Protein 4RBR (pdb70)

B-factor: mean 28.38, std 11.05, range [9.82, 67.24]

Nearest PDB structures (foldseek):
  4rbr-assembly1_B  TM=1.008E+00  e=1.791E-23  Staphylococcus aureus subsp. aureus CN1
  4q77-assembly1_B  TM=9.917E-01  e=6.032E-19  Staphylococcus aureus subsp. aureus MRSA252
  2fbi-assembly1_A-2  TM=7.068E-01  e=4.600E-05  Pseudomonas aeruginosa
  3voe-assembly1_A  TM=7.232E-01  e=1.180E-04  Escherichia coli K-12
  7el3-assembly1_B  TM=6.626E-01  e=9.773E-05  Acinetobacter baumannii

Radius of gyration: 22.26 Å; Cα contacts (8 Å, |Δi|>4): 302; chains: 2; bounding box: 42×36×78 Å

Secondary structure (DSSP, 8-state):
-HHHHHHHHHHHHHHHHHHHHHHHHHHHT--HHHHHHHHHHHHH-SEEHHHHHHHS---GGGHHHHHHHHHHTTSEEEE--TTT-S--EEEE-GGGHHHHHHHHHHHHHHHHHHHHHHHHHHHHHHT----/-HHHHHHHHHHHHHHHHHHHHHHHHHHHT--HHHHHHHHHHHHH-SEEHHHHHHHS---HHHHHHHHHHHHHTTSEEEE--TTTSS--EEEE-GGGHHHHHHHHHHHHHHHHHHHHHHHHHHHHHHT----

Sequence (262 aa):
NDTVFGILQLETLLGDINSIFSEIESEYKMSREEILILLTLWQKGSMTLKEMDRFVEVKPYKRTRTYNNLVELEWIYKERPVDDERTVIIHFNEKLQQEKVELLNFISDAIASRATAMQNSLNAIIAVHHHNDTVFGILQLETLLGDINSIFSEIESEYKMSREEILILLTLWQKGSMTLKEMDRFVEVKPYKRTRTYNNLVELEWIYKERPVDDERTVIIHFNEKLQQEKVELLNFISDAIASRATAMQNSLNAIIAVHHH

Solvent-accessible surface area: 14357 Å² total; per-residue (Å²): 88,107,20,0,96,0,0,27,28,0,61,58,0,16,37,26,0,45,44,0,0,61,68,0,46,78,102,48,151,9,44,53,53,6,0,17,0,0,0,7,4,24,59,104,31,57,16,24,37,146,67,0,28,169,107,6,150,4,116,95,167,105,86,101,201,13,3,54,40,0,52,126,65,108,10,3,103,87,71,141,35,138,126,108,87,219,40,18,35,0,45,21,23,123,180,26,83,138,78,30,48,104,1,15,22,46,0,5,75,4,1,69,88,46,18,103,49,0,45,86,7,0,78,21,0,62,60,12,101,93,189,89,114,18,0,95,1,0,27,28,0,58,61,0,17,34,11,0,45,31,0,0,58,58,0,43,82,114,54,160,11,45,54,53,6,0,15,0,0,1,6,4,25,61,102,33,58,19,25,42,136,71,0,33,169,105,5,150,3,112,99,150,109,81,100,188,13,4,62,49,0,51,136,68,103,14,3,105,81,71,153,21,157,130,65,126,203,30,19,37,0,45,20,28,120,178,24,83,132,64,35,49,95,0,15,25,54,0,4,68,8,2,71,92,57,16,102,49,0,45,90,7,0,79,22,0,62,65,12,102,101,183

Foldseek 3Di:
DLQVLLQVLVVVLVVLVVVLQVVLCVVVVAHSQLVQLLVVCVVPHKDWLVVSCVRGPDPPVCSVVRVVVCVVSVQWDWDADPPGDPIIIIGGRVVCVVVVVVSVVSSVVSCVVCVVVNVVSVVSNVPNDDD/DLLVLLQVLVVVLVVLVVVLLVVLCVVVVADSQLVQLLVVCVVPNKDWLVVSCVRGPDDPVCSVVRVVVCVVVVQKDWDADPPPRVIIIIGGRCVCVVVVVVSVVVSVVSCVVCVVVSVVSVVSNVPNDDD

Structure (mmCIF, N/CA/C/O backbone):
data_4RBR
#
_entry.id   4RBR
#
_cell.length_a   31.560
_cell.length_b   37.530
_cell.length_c   63.910
_cell.angle_alpha   85.45
_cell.angle_beta   82.26
_cell.angle_gamma   81.26
#
_symmetry.space_group_name_H-M   'P 1'
#
loop_
_entity.id
_entity.type
_entity.pdbx_description
1 polymer 'HTH-type transcriptional regulator rot'
2 non-polymer 'CHLORIDE ION'
3 water water
#
loop_
_atom_site.group_PDB
_atom_site.id
_atom_site.type_symbol
_atom_site.label_atom_id
_atom_site.label_alt_id
_atom_site.label_comp_id
_atom_site.label_asym_id
_atom_site.label_entity_id
_atom_site.label_seq_id
_atom_site.pdbx_PDB_ins_code
_atom_site.Cartn_x
_atom_site.Cartn_y
_atom_site.Cartn_z
_atom_site.occupancy
_atom_site.B_iso_or_equiv
_atom_site.auth_seq_id
_atom_site.auth_comp_id
_atom_site.auth_asym_id
_atom_site.auth_atom_id
_atom_site.pdbx_PDB_model_num
ATOM 1 N N . ASN A 1 6 ? 10.870 -3.137 -19.858 1.00 43.73 7 ASN A N 1
ATOM 2 C CA . ASN A 1 6 ? 11.931 -3.764 -19.074 1.00 43.78 7 ASN A CA 1
ATOM 3 C C . ASN A 1 6 ? 11.401 -4.300 -17.741 1.00 37.34 7 ASN A C 1
ATOM 4 O O . ASN A 1 6 ? 10.807 -3.569 -16.967 1.00 32.50 7 ASN A O 1
ATOM 9 N N . ASP A 1 7 ? 11.616 -5.591 -17.505 1.00 37.18 8 ASP A N 1
ATOM 10 C CA . ASP A 1 7 ? 11.286 -6.286 -16.258 1.00 39.41 8 ASP A CA 1
ATOM 11 C C . ASP A 1 7 ? 11.958 -5.614 -15.048 1.00 38.95 8 ASP A C 1
ATOM 12 O O . ASP A 1 7 ? 11.322 -5.351 -14.020 1.00 32.63 8 ASP A O 1
ATOM 17 N N . THR A 1 8 ? 13.250 -5.337 -15.182 1.00 32.57 9 THR A N 1
ATOM 18 C CA . THR A 1 8 ? 14.001 -4.652 -14.141 1.00 29.49 9 THR A CA 1
ATOM 19 C C . THR A 1 8 ? 13.551 -3.215 -13.982 1.00 25.87 9 THR A C 1
ATOM 20 O O . THR A 1 8 ? 13.308 -2.754 -12.876 1.00 22.44 9 THR A O 1
ATOM 24 N N . VAL A 1 9 ? 13.452 -2.495 -15.092 1.00 23.73 10 VAL A N 1
ATOM 25 C CA . VAL A 1 9 ? 13.119 -1.084 -14.999 1.00 21.54 10 VAL A CA 1
ATOM 26 C C . VAL A 1 9 ? 11.691 -0.886 -14.481 1.00 20.41 10 VAL A C 1
ATOM 27 O O . VAL A 1 9 ? 11.448 0.006 -13.673 1.00 19.25 10 VAL A O 1
ATOM 31 N N . PHE A 1 10 ? 10.757 -1.714 -14.939 1.00 21.92 11 PHE A N 1
ATOM 32 C CA . PHE A 1 10 ? 9.376 -1.650 -14.442 1.00 23.97 11 PHE A CA 1
ATOM 33 C C . PHE A 1 10 ? 9.346 -1.846 -12.925 1.00 21.40 11 PHE A C 1
ATOM 34 O O . PHE A 1 10 ? 8.685 -1.097 -12.211 1.00 20.15 11 PHE A O 1
ATOM 42 N N . GLY A 1 11 ? 10.080 -2.851 -12.454 1.00 16.91 12 GLY A N 1
ATOM 43 C CA . GLY A 1 11 ? 10.122 -3.192 -11.047 1.00 20.10 12 GLY A CA 1
ATOM 44 C C . GLY A 1 11 ? 10.687 -2.084 -10.180 1.00 18.75 12 GLY A C 1
ATOM 45 O O . GLY A 1 11 ? 10.160 -1.798 -9.104 1.00 16.44 12 GLY A O 1
ATOM 46 N N . ILE A 1 12 ? 11.765 -1.453 -10.638 1.00 20.11 13 ILE A N 1
ATOM 47 C CA . ILE A 1 12 ? 12.335 -0.335 -9.887 1.00 16.89 13 ILE A CA 1
ATOM 48 C C . ILE A 1 12 ? 11.337 0.822 -9.835 1.00 15.92 13 ILE A C 1
ATOM 49 O O . ILE A 1 12 ? 11.172 1.470 -8.799 1.00 17.27 13 ILE A O 1
ATOM 54 N N . LEU A 1 13 ? 10.636 1.070 -10.940 1.00 17.65 14 LEU A N 1
ATOM 55 C CA . LEU A 1 13 ? 9.686 2.175 -10.987 1.00 17.85 14 LEU A CA 1
ATOM 56 C C . LEU A 1 13 ? 8.490 1.953 -10.060 1.00 16.70 14 LEU A C 1
ATOM 57 O O . LEU A 1 13 ? 7.828 2.913 -9.650 1.00 17.13 14 LEU A O 1
ATOM 62 N N . GLN A 1 14 ? 8.218 0.697 -9.721 1.00 16.32 15 GLN A N 1
ATOM 63 C CA . GLN A 1 14 ? 7.166 0.384 -8.755 1.00 14.91 15 GLN A CA 1
ATOM 64 C C . GLN A 1 14 ? 7.519 0.859 -7.328 1.00 16.56 15 GLN A C 1
ATOM 65 O O . GLN A 1 14 ? 6.668 0.850 -6.437 1.00 14.71 15 GLN A O 1
ATOM 71 N N . LEU A 1 15 ? 8.779 1.239 -7.103 1.00 16.17 16 LEU A N 1
ATOM 72 C CA . LEU A 1 15 ? 9.137 1.873 -5.838 1.00 15.03 16 LEU A CA 1
ATOM 73 C C . LEU A 1 15 ? 8.290 3.120 -5.645 1.00 18.98 16 LEU A C 1
ATOM 74 O O . LEU A 1 15 ? 7.765 3.371 -4.559 1.00 15.16 16 LEU A O 1
ATOM 79 N N . GLU A 1 16 ? 8.143 3.881 -6.724 1.00 16.61 17 GLU A N 1
ATOM 80 C CA . GLU A 1 16 ? 7.431 5.140 -6.691 1.00 17.72 17 GLU A CA 1
ATOM 81 C C . GLU A 1 16 ? 5.933 4.865 -6.601 1.00 18.76 17 GLU A C 1
ATOM 82 O O . GLU A 1 16 ? 5.187 5.612 -5.982 1.00 15.95 17 GLU A O 1
ATOM 88 N N . THR A 1 17 ? 5.500 3.773 -7.217 1.00 16.09 18 THR A N 1
ATOM 89 C CA . THR A 1 17 ? 4.099 3.384 -7.128 1.00 16.28 18 THR A CA 1
ATOM 90 C C . THR A 1 17 ? 3.703 3.036 -5.698 1.00 16.12 18 THR A C 1
ATOM 91 O O . THR A 1 17 ? 2.644 3.441 -5.207 1.00 18.11 18 THR A O 1
ATOM 95 N N . LEU A 1 18 ? 4.549 2.264 -5.033 1.00 16.75 19 LEU A N 1
ATOM 96 C CA . LEU A 1 18 ? 4.266 1.850 -3.678 1.00 14.70 19 LEU A CA 1
ATOM 97 C C . LEU A 1 18 ? 4.303 3.063 -2.763 1.00 19.32 19 LEU A C 1
ATOM 98 O O . LEU A 1 18 ? 3.454 3.228 -1.889 1.00 17.18 19 LEU A O 1
ATOM 103 N N . LEU A 1 19 ? 5.287 3.921 -2.993 1.00 18.52 20 LEU A N 1
ATOM 104 C CA . LEU A 1 19 ? 5.375 5.193 -2.299 1.00 18.80 20 LEU A CA 1
ATOM 105 C C . LEU A 1 19 ? 4.078 5.983 -2.446 1.00 18.88 20 LEU A C 1
ATOM 106 O O . LEU A 1 19 ? 3.523 6.494 -1.463 1.00 20.11 20 LEU A O 1
ATOM 111 N N . GLY A 1 20 ? 3.592 6.089 -3.677 1.00 17.99 21 GLY A N 1
ATOM 112 C CA . GLY A 1 20 ? 2.338 6.772 -3.929 1.00 18.34 21 GLY A CA 1
ATOM 113 C C . GLY A 1 20 ? 1.173 6.161 -3.166 1.00 15.62 21 GLY A C 1
ATOM 114 O O . GLY A 1 20 ? 0.328 6.870 -2.658 1.00 17.02 21 GLY A O 1
ATOM 115 N N . ASP A 1 21 ? 1.143 4.833 -3.081 1.00 16.64 22 ASP A N 1
ATOM 116 C CA . ASP A 1 21 ? 0.096 4.119 -2.359 1.00 15.66 22 ASP A CA 1
ATOM 117 C C . ASP A 1 21 ? 0.073 4.542 -0.898 1.00 15.81 22 ASP A C 1
ATOM 118 O O . ASP A 1 21 ? -0.980 4.831 -0.322 1.00 14.61 22 ASP A O 1
ATOM 123 N N . ILE A 1 22 ? 1.262 4.593 -0.314 1.00 16.19 23 ILE A N 1
ATOM 124 C CA . ILE A 1 22 ? 1.399 4.899 1.104 1.00 16.13 23 ILE A CA 1
ATOM 125 C C . ILE A 1 22 ? 0.980 6.342 1.353 1.00 14.92 23 ILE A C 1
ATOM 126 O O . ILE A 1 22 ? 0.184 6.615 2.239 1.00 14.10 23 ILE A O 1
ATOM 131 N N . ASN A 1 23 ? 1.476 7.264 0.533 1.00 14.18 24 ASN A N 1
ATOM 132 C CA . ASN A 1 23 ? 1.108 8.665 0.703 1.00 16.29 24 ASN A CA 1
ATOM 133 C C . ASN A 1 23 ? -0.373 8.917 0.442 1.00 15.90 24 ASN A C 1
ATOM 134 O O . ASN A 1 23 ? -0.966 9.779 1.091 1.00 16.72 24 ASN A O 1
ATOM 139 N N . SER A 1 24 ? -0.984 8.155 -0.465 1.00 16.07 25 SER A N 1
ATOM 140 C CA . SER A 1 24 ? -2.417 8.302 -0.711 1.00 18.24 25 SER A CA 1
ATOM 141 C C . SER A 1 24 ? -3.238 7.875 0.504 1.00 18.16 25 SER A C 1
ATOM 142 O O . SER A 1 24 ? -4.300 8.430 0.750 1.00 15.22 25 SER A O 1
ATOM 145 N N . ILE A 1 25 ? -2.758 6.885 1.260 1.00 16.71 26 ILE A N 1
ATOM 146 C CA . ILE A 1 25 ? -3.406 6.544 2.517 1.00 15.50 26 ILE A CA 1
ATOM 147 C C . ILE A 1 25 ? -3.374 7.743 3.458 1.00 15.50 26 ILE A C 1
ATOM 148 O O . ILE A 1 25 ? -4.403 8.154 4.005 1.00 16.56 26 ILE A O 1
ATOM 153 N N . PHE A 1 26 ? -2.190 8.308 3.654 1.00 15.86 27 PHE A N 1
ATOM 154 C CA . PHE A 1 26 ? -2.106 9.473 4.526 1.00 18.21 27 PHE A CA 1
ATOM 155 C C . PHE A 1 26 ? -2.982 10.618 3.998 1.00 19.23 27 PHE A C 1
ATOM 156 O O . PHE A 1 26 ? -3.715 11.228 4.774 1.00 18.60 27 PHE A O 1
ATOM 164 N N . SER A 1 27 ? -2.946 10.884 2.691 1.00 18.03 28 SER A N 1
ATOM 165 C CA . SER A 1 27 ? -3.814 11.924 2.135 1.00 19.32 28 SER A CA 1
ATOM 166 C C . SER A 1 27 ? -5.276 11.686 2.472 1.00 18.77 28 SER A C 1
ATOM 167 O O . SER A 1 27 ? -6.012 12.618 2.820 1.00 19.16 28 SER A O 1
ATOM 170 N N . GLU A 1 28 ? -5.705 10.431 2.379 1.00 18.67 29 GLU A N 1
ATOM 171 C CA . GLU A 1 28 ? -7.099 10.093 2.625 1.00 18.51 29 GLU A CA 1
ATOM 172 C C . GLU A 1 28 ? -7.502 10.375 4.075 1.00 23.07 29 GLU A C 1
ATOM 173 O O . GLU A 1 28 ? -8.558 10.952 4.337 1.00 21.64 29 GLU A O 1
ATOM 179 N N . ILE A 1 29 ? -6.649 9.977 5.013 1.00 18.52 30 ILE A N 1
ATOM 180 C CA . ILE A 1 29 ? -6.865 10.266 6.422 1.00 20.68 30 ILE A CA 1
ATOM 181 C C . ILE A 1 29 ? -6.855 11.764 6.691 1.00 22.09 30 ILE A C 1
ATOM 182 O O . ILE A 1 29 ? -7.672 12.276 7.459 1.00 22.83 30 ILE A O 1
ATOM 187 N N . GLU A 1 30 ? -5.908 12.449 6.059 1.00 21.66 31 GLU A N 1
ATOM 188 C CA . GLU A 1 30 ? -5.748 13.890 6.247 1.00 24.24 31 GLU A CA 1
ATOM 189 C C . GLU A 1 30 ? -7.010 14.641 5.838 1.00 26.30 31 GLU A C 1
ATOM 190 O O . GLU A 1 30 ? -7.470 15.530 6.565 1.00 27.97 31 GLU A O 1
ATOM 196 N N . SER A 1 31 ? -7.591 14.259 4.701 1.00 25.23 32 SER A N 1
ATOM 197 C CA . SER A 1 31 ? -8.795 14.925 4.217 1.00 31.74 32 SER A CA 1
ATOM 198 C C . SER A 1 31 ? -10.006 14.556 5.068 1.00 29.16 32 SER A C 1
ATOM 199 O O . SER A 1 31 ? -10.890 15.382 5.295 1.00 32.93 32 SER A O 1
ATOM 202 N N . GLU A 1 32 ? -10.054 13.319 5.548 1.00 24.75 33 GLU 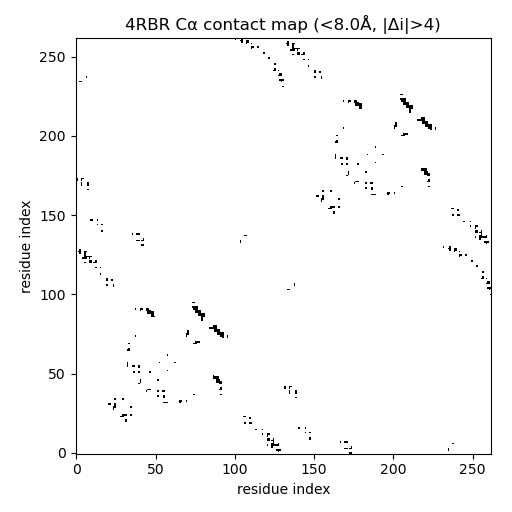A N 1
ATOM 203 C CA . GLU A 1 32 ? -11.189 12.891 6.354 1.00 27.85 33 GLU A CA 1
ATOM 204 C C . GLU A 1 32 ? -11.169 13.540 7.727 1.00 27.01 33 GLU A C 1
ATOM 205 O O . GLU A 1 32 ? -12.204 13.978 8.234 1.00 28.04 33 GLU A O 1
ATOM 211 N N . TYR A 1 33 ? -9.987 13.596 8.329 1.00 22.71 34 TYR A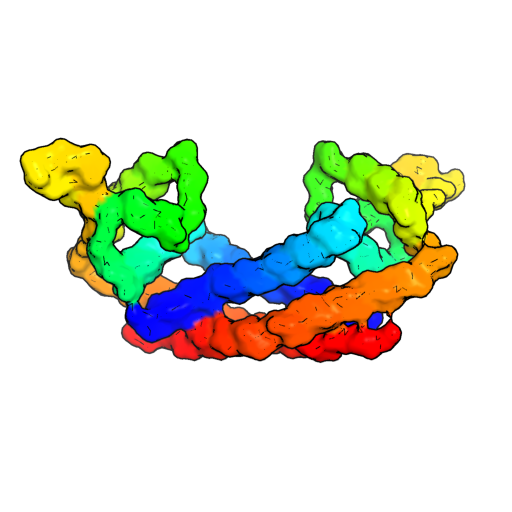 N 1
ATOM 212 C CA . TYR A 1 33 ? -9.867 13.976 9.727 1.00 22.25 34 TYR A CA 1
ATOM 213 C C . TYR A 1 33 ? -9.345 15.382 9.949 1.00 25.63 34 TYR A C 1
ATOM 214 O O . TYR A 1 33 ? -9.217 15.815 11.096 1.00 28.67 34 TYR A O 1
ATOM 223 N N . LYS A 1 34 ? -9.054 16.084 8.857 1.00 24.90 35 LYS A N 1
ATOM 224 C CA . LYS A 1 34 ? -8.589 17.469 8.914 1.00 29.37 35 LYS A CA 1
ATOM 225 C C . LYS A 1 34 ? -7.322 17.620 9.743 1.00 31.33 35 LYS A C 1
ATOM 226 O O . LYS A 1 34 ? -7.202 18.541 10.547 1.00 31.62 35 LYS A O 1
ATOM 232 N N . MET A 1 35 ? -6.380 16.707 9.530 1.00 25.76 36 MET A N 1
ATOM 233 C CA . MET A 1 35 ? -5.132 16.690 10.263 1.00 24.47 36 MET A CA 1
ATOM 234 C C . MET A 1 35 ? -3.972 16.577 9.289 1.00 23.21 36 MET A C 1
ATOM 235 O O . MET A 1 35 ? -4.148 16.143 8.158 1.00 27.61 36 MET A O 1
ATOM 240 N N . SER A 1 36 ? -2.794 17.004 9.715 1.00 21.14 37 SER A N 1
ATOM 241 C CA . SER A 1 36 ? -1.594 16.838 8.906 1.00 25.83 37 SER A CA 1
ATOM 242 C C . SER A 1 36 ? -1.019 15.454 9.125 1.00 25.86 37 SER A C 1
ATOM 243 O O . SER A 1 36 ? -1.405 14.765 10.081 1.00 22.93 37 SER A O 1
ATOM 246 N N . ARG A 1 37 ? -0.092 15.043 8.262 1.00 24.54 38 ARG A N 1
ATOM 247 C CA . ARG A 1 37 ? 0.548 13.751 8.460 1.00 29.21 38 ARG A CA 1
ATOM 248 C C . ARG A 1 37 ? 1.250 13.700 9.809 1.00 21.19 38 ARG A C 1
ATOM 249 O O . ARG A 1 37 ? 1.195 12.683 10.498 1.00 23.70 38 ARG A O 1
ATOM 257 N N . GLU A 1 38 ? 1.892 14.803 10.186 1.00 25.51 39 GLU A N 1
ATOM 258 C CA . GLU A 1 38 ? 2.630 14.869 11.443 1.00 23.48 39 GLU A CA 1
ATOM 259 C C . GLU A 1 38 ? 1.682 14.650 12.627 1.00 24.27 39 GLU A C 1
ATOM 260 O O . GLU A 1 38 ? 2.008 13.910 13.556 1.00 21.12 39 GLU A O 1
ATOM 266 N N . GLU A 1 39 ? 0.501 15.266 12.581 1.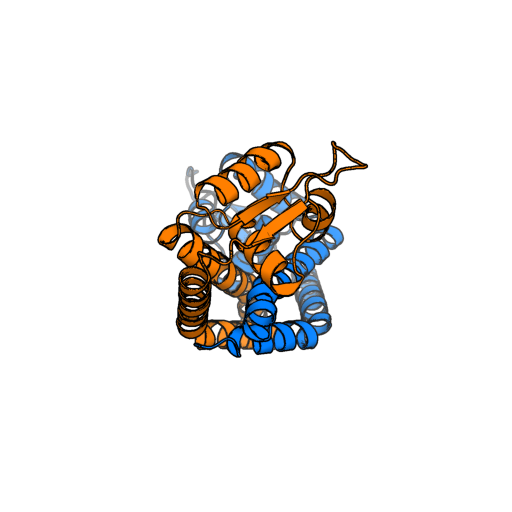00 20.89 40 GLU A N 1
ATOM 267 C CA . GLU A 1 39 ? -0.487 15.077 13.651 1.00 20.04 40 GLU A CA 1
ATOM 268 C C . GLU A 1 39 ? -0.913 13.608 13.767 1.00 19.28 40 GLU A C 1
ATOM 269 O O . GLU A 1 39 ? -1.052 13.078 14.873 1.00 17.21 40 GLU A O 1
ATOM 275 N N . ILE A 1 40 ? -1.147 12.968 12.623 1.00 17.67 41 ILE A N 1
ATOM 276 C CA . ILE A 1 40 ? -1.502 11.542 12.605 1.00 15.85 41 ILE A CA 1
ATOM 277 C C . ILE A 1 40 ? -0.389 10.694 13.227 1.00 17.41 41 ILE A C 1
ATOM 278 O O . ILE A 1 40 ? -0.646 9.820 14.066 1.00 18.58 41 ILE A O 1
ATOM 283 N N . LEU A 1 41 ? 0.851 10.985 12.851 1.00 18.21 42 LEU A N 1
ATOM 284 C CA . LEU A 1 41 ? 2.000 10.245 13.365 1.00 17.62 42 LEU A CA 1
ATOM 285 C C . LEU A 1 41 ? 2.162 10.500 14.866 1.00 16.13 42 LEU A C 1
ATOM 286 O O . LEU A 1 41 ? 2.477 9.584 15.627 1.00 17.13 42 LEU A O 1
ATOM 291 N N . ILE A 1 42 ? 1.887 11.727 15.299 1.00 15.54 43 ILE A N 1
ATOM 292 C CA . ILE A 1 42 ? 1.964 12.052 16.721 1.00 15.84 43 ILE A CA 1
ATOM 293 C C . ILE A 1 42 ? 0.927 11.296 17.550 1.00 13.73 43 ILE A C 1
ATOM 294 O O . ILE A 1 42 ? 1.250 10.744 18.602 1.00 18.30 43 ILE A O 1
ATOM 299 N N . LEU A 1 43 ? -0.318 11.272 17.082 1.00 16.85 44 LEU A N 1
ATOM 300 C CA . LEU A 1 43 ? -1.365 10.534 17.769 1.00 15.46 44 LEU A CA 1
ATOM 301 C C . LEU A 1 43 ? -1.026 9.047 17.844 1.00 16.44 44 LEU A C 1
ATOM 302 O O . LEU A 1 43 ? -1.131 8.439 18.902 1.00 16.26 44 LEU A O 1
ATOM 307 N N . LEU A 1 44 ? -0.582 8.471 16.726 1.00 15.45 45 LEU A N 1
ATOM 308 C CA . LEU A 1 44 ? -0.236 7.056 16.715 1.00 15.25 45 LEU A CA 1
ATOM 309 C C . LEU A 1 44 ? 0.895 6.770 17.709 1.00 15.70 45 LEU A C 1
ATOM 310 O O . LEU A 1 44 ? 0.843 5.801 18.457 1.00 18.43 45 LEU A O 1
ATOM 315 N N . THR A 1 45 ? 1.906 7.625 17.708 1.00 18.48 46 THR A N 1
ATOM 316 C CA . THR A 1 45 ? 3.065 7.448 18.583 1.00 16.67 46 THR A CA 1
ATOM 317 C C . THR A 1 45 ? 2.653 7.605 20.027 1.00 18.99 46 THR A C 1
ATOM 318 O O . THR A 1 45 ? 3.149 6.907 20.909 1.00 19.14 46 THR A O 1
ATOM 322 N N . LEU A 1 46 ? 1.737 8.533 20.273 1.00 15.61 47 LEU A N 1
ATOM 323 C CA . LEU A 1 46 ? 1.259 8.752 21.624 1.00 20.28 47 LEU A CA 1
ATOM 324 C C . LEU A 1 46 ? 0.530 7.508 22.112 1.00 19.42 47 LEU A C 1
ATOM 325 O O . LEU A 1 46 ? 0.698 7.086 23.254 1.00 22.09 47 LEU A O 1
ATOM 330 N N . TRP A 1 47 ? -0.274 6.902 21.242 1.00 18.92 48 TRP A N 1
ATOM 331 C CA . TRP A 1 47 ? -1.008 5.703 21.640 1.00 18.32 48 TRP A CA 1
ATOM 332 C C . TRP A 1 47 ? -0.050 4.520 21.841 1.00 21.87 48 TRP A C 1
ATOM 333 O O . TRP A 1 47 ? -0.269 3.662 22.703 1.00 19.58 48 TRP A O 1
ATOM 344 N N . GLN A 1 48 ? 1.023 4.494 21.064 1.00 19.06 49 GLN A N 1
ATOM 345 C CA . GLN A 1 48 ? 1.992 3.400 21.150 1.00 22.03 49 GLN A CA 1
ATOM 346 C C . GLN A 1 48 ? 2.824 3.468 22.425 1.00 24.83 49 GLN A C 1
ATOM 347 O O . GLN A 1 48 ? 3.035 2.447 23.085 1.00 23.68 49 GLN A O 1
ATOM 353 N N . LYS A 1 49 ? 3.276 4.676 22.762 1.00 22.02 50 LYS A N 1
ATOM 354 C CA . LYS A 1 49 ? 4.316 4.869 23.768 1.00 24.18 50 LYS A CA 1
ATOM 355 C C . LYS A 1 49 ? 3.825 5.505 25.057 1.00 24.94 50 LYS A C 1
ATOM 356 O O . LYS A 1 49 ? 4.537 5.498 26.070 1.00 24.43 50 LYS A O 1
ATOM 362 N N . GLY A 1 50 ? 2.623 6.073 25.017 1.00 22.09 51 GLY A N 1
ATOM 363 C CA . GLY A 1 50 ? 2.066 6.758 26.166 1.00 21.66 51 GLY A CA 1
ATOM 364 C C . GLY A 1 50 ? 2.442 8.227 26.250 1.00 22.99 51 GLY A C 1
ATOM 365 O O . GLY A 1 50 ? 3.139 8.773 25.385 1.00 21.99 51 GLY A O 1
ATOM 366 N N . SER A 1 51 ? 1.960 8.866 27.309 1.00 25.23 52 SER A N 1
ATOM 367 C CA . SER A 1 51 ? 2.253 10.258 27.617 1.00 20.24 52 SER A CA 1
ATOM 368 C C . SER A 1 51 ? 3.750 10.567 27.554 1.00 23.18 52 SER A C 1
ATOM 369 O O . SER A 1 51 ? 4.573 9.753 27.968 1.00 22.95 52 SER A O 1
ATOM 372 N N . MET A 1 52 ? 4.102 11.731 27.013 1.00 19.71 53 MET A N 1
ATOM 373 C CA . MET A 1 52 ? 5.509 12.139 26.954 1.00 20.30 53 MET A CA 1
ATOM 374 C C . MET A 1 52 ? 5.633 13.643 26.741 1.00 20.16 53 MET A C 1
ATOM 375 O O . MET A 1 52 ? 4.647 14.325 26.527 1.00 20.28 53 MET A O 1
ATOM 380 N N . THR A 1 53 ? 6.855 14.162 26.801 1.00 19.77 54 THR A N 1
ATOM 381 C CA . THR A 1 53 ? 7.050 15.595 26.614 1.00 20.49 54 THR A CA 1
ATOM 382 C C . THR A 1 53 ? 7.078 15.920 25.128 1.00 18.04 54 THR A C 1
ATOM 383 O O . THR A 1 53 ? 7.280 15.039 24.300 1.00 19.14 54 THR A O 1
ATOM 387 N N . LEU A 1 54 ? 6.868 17.188 24.785 1.00 21.91 55 LEU A N 1
ATOM 388 C CA . LEU A 1 54 ? 6.963 17.621 23.396 1.00 21.63 55 LEU A CA 1
ATOM 389 C C . LEU A 1 54 ? 8.351 17.322 22.834 1.00 26.36 55 LEU A C 1
ATOM 390 O O . LEU A 1 54 ? 8.497 16.895 21.692 1.00 23.89 55 LEU A O 1
ATOM 395 N N . LYS A 1 55 ? 9.366 17.554 23.657 1.00 22.97 56 LYS A N 1
ATOM 396 C CA . LYS A 1 55 ? 10.741 17.305 23.260 1.00 26.83 56 LYS A CA 1
ATOM 397 C C . LYS A 1 55 ? 10.922 15.844 22.873 1.00 25.12 56 LYS A C 1
ATOM 398 O O . LYS A 1 55 ? 11.550 15.528 21.860 1.00 25.06 56 LYS A O 1
ATOM 404 N N . GLU A 1 56 ? 10.342 14.955 23.670 1.00 24.05 57 GLU A N 1
ATOM 405 C CA . GLU A 1 56 ? 10.433 13.529 23.402 1.00 21.74 57 GLU A CA 1
ATOM 406 C C . GLU A 1 56 ? 9.669 13.161 22.128 1.00 20.03 57 GLU A C 1
ATOM 407 O O . GLU A 1 56 ? 10.157 12.364 21.318 1.00 21.67 57 GLU A O 1
ATOM 413 N N . MET A 1 57 ? 8.493 13.753 21.937 1.00 19.61 58 MET A N 1
ATOM 414 C CA . MET A 1 57 ? 7.680 13.458 20.757 1.00 20.33 58 MET A CA 1
ATOM 415 C C . MET A 1 57 ? 8.355 13.933 19.469 1.00 22.39 58 MET A C 1
ATOM 416 O O . MET A 1 57 ? 8.233 13.293 18.419 1.00 21.03 58 MET A O 1
ATOM 421 N N . ASP A 1 58 ? 9.062 15.053 19.548 1.00 23.58 59 ASP A N 1
ATOM 422 C CA . ASP A 1 58 ? 9.757 15.585 18.381 1.00 23.24 59 ASP A CA 1
ATOM 423 C C . ASP A 1 58 ? 10.890 14.683 17.895 1.00 28.40 59 ASP A C 1
ATOM 424 O O . ASP A 1 58 ? 11.307 14.784 16.741 1.00 29.67 59 ASP A O 1
ATOM 429 N N . ARG A 1 59 ? 11.376 13.790 18.759 1.00 28.62 60 ARG A N 1
ATOM 430 C CA . ARG A 1 59 ? 12.427 12.854 18.365 1.00 28.61 60 ARG A CA 1
ATOM 431 C C . ARG A 1 59 ? 11.847 11.604 17.708 1.00 29.55 60 ARG A C 1
ATOM 432 O O . ARG A 1 59 ? 12.544 10.904 16.978 1.00 30.26 60 ARG A O 1
ATOM 440 N N . PHE A 1 60 ? 10.567 11.343 17.963 1.00 24.95 61 PHE A N 1
ATOM 441 C CA . PHE A 1 60 ? 9.844 10.231 17.342 1.00 22.97 61 PHE A CA 1
ATOM 442 C C . PHE A 1 60 ? 9.195 10.614 16.030 1.00 24.25 61 PHE A C 1
ATOM 443 O O . PHE A 1 60 ? 9.064 9.792 15.128 1.00 23.59 61 PHE A O 1
ATOM 451 N N . VAL A 1 61 ? 8.747 11.858 15.942 1.00 22.17 62 VAL A N 1
ATOM 452 C CA . VAL A 1 61 ? 8.084 12.332 14.738 1.00 21.65 62 VAL A CA 1
ATOM 453 C C . VAL A 1 61 ? 8.756 13.606 14.273 1.00 25.64 62 VAL A C 1
ATOM 454 O O . VAL A 1 61 ? 8.889 14.563 15.030 1.00 25.70 62 VAL A O 1
ATOM 458 N N . GLU A 1 62 ? 9.206 13.596 13.030 1.00 28.63 63 GLU A N 1
ATOM 459 C CA . GLU A 1 62 ? 9.870 14.758 12.467 1.00 37.11 63 GLU A CA 1
ATOM 460 C C . GLU A 1 62 ? 8.865 15.866 12.208 1.00 31.22 63 GLU A C 1
ATOM 461 O O . GLU A 1 62 ? 8.110 15.823 11.244 1.00 37.60 63 GLU A O 1
ATOM 467 N N . VAL A 1 63 ? 8.842 16.857 13.084 1.00 31.80 64 VAL A N 1
ATOM 468 C CA . VAL A 1 63 ? 7.982 17.999 12.852 1.00 35.85 64 VAL A CA 1
ATOM 469 C C . VAL A 1 63 ? 8.847 19.253 12.787 1.00 36.33 64 VAL A C 1
ATOM 470 O O . VAL A 1 63 ? 9.549 19.600 13.741 1.00 33.10 64 VAL A O 1
ATOM 474 N N . LYS A 1 64 ? 8.819 19.889 11.623 1.00 33.79 65 LYS A N 1
ATOM 475 C CA . LYS A 1 64 ? 9.569 21.113 11.368 1.00 37.46 65 LYS A CA 1
ATOM 476 C C . LYS A 1 64 ? 9.293 22.159 12.443 1.00 33.07 65 LYS A C 1
ATOM 477 O O . LYS A 1 64 ? 8.134 22.458 12.733 1.00 27.97 65 LYS A O 1
ATOM 483 N N . PRO A 1 65 ? 10.363 22.714 13.037 1.00 31.86 66 PRO A N 1
ATOM 484 C CA . PRO A 1 65 ? 10.320 23.700 14.125 1.00 31.54 66 PRO A CA 1
ATOM 485 C C . PRO A 1 65 ? 9.284 24.800 13.926 1.00 29.58 66 PRO A C 1
ATOM 486 O O . PRO A 1 65 ? 8.610 25.169 14.883 1.00 29.98 66 PRO A O 1
ATOM 490 N N . TYR A 1 66 ? 9.159 25.314 12.705 1.00 26.73 67 TYR A N 1
ATOM 491 C CA . TYR A 1 66 ? 8.224 26.402 12.438 1.00 29.84 67 TYR A CA 1
ATOM 492 C C . TYR A 1 66 ? 6.761 25.938 12.475 1.00 31.26 67 TYR A C 1
ATOM 493 O O . TYR A 1 66 ? 5.856 26.758 12.577 1.00 29.64 67 TYR A O 1
ATOM 502 N N . LYS A 1 67 ? 6.544 24.624 12.411 1.00 29.59 68 LYS A N 1
ATOM 503 C CA . LYS A 1 67 ? 5.196 24.046 12.415 1.00 29.68 68 LYS A CA 1
ATOM 504 C C . LYS A 1 67 ? 4.782 23.472 13.776 1.00 31.34 68 LYS A C 1
ATOM 505 O O . LYS A 1 67 ? 3.604 23.143 13.994 1.00 24.27 68 LYS A O 1
ATOM 511 N N . ARG A 1 68 ? 5.743 23.361 14.687 1.00 27.71 69 ARG A N 1
ATOM 512 C CA . ARG A 1 68 ? 5.524 22.637 15.944 1.00 29.76 69 ARG A CA 1
ATOM 513 C C . ARG A 1 68 ? 4.381 23.186 16.787 1.00 29.00 69 ARG A C 1
ATOM 514 O O . ARG A 1 68 ? 3.506 22.438 17.213 1.00 24.68 69 ARG A O 1
ATOM 522 N N . THR A 1 69 ? 4.372 24.491 17.016 1.00 28.20 70 THR A N 1
ATOM 523 C CA . THR A 1 69 ? 3.420 25.063 17.955 1.00 28.19 70 THR A CA 1
ATOM 524 C C . THR A 1 69 ? 1.983 24.899 17.449 1.00 33.46 70 THR A C 1
ATOM 525 O O . THR A 1 69 ? 1.085 24.516 18.208 1.00 30.55 70 THR A O 1
ATOM 529 N N . ARG A 1 70 ? 1.770 25.145 16.162 1.00 27.24 71 ARG A N 1
ATOM 530 C CA . ARG A 1 70 ? 0.438 24.991 15.588 1.00 31.47 71 ARG A CA 1
ATOM 531 C C . ARG A 1 70 ? 0.008 23.527 15.528 1.00 30.57 71 ARG A C 1
ATOM 532 O O . ARG A 1 70 ? -1.171 23.217 15.682 1.00 30.77 71 ARG A O 1
ATOM 540 N N . THR A 1 71 ? 0.969 22.638 15.303 1.00 24.88 72 THR A N 1
ATOM 541 C CA . THR A 1 71 ? 0.685 21.207 15.220 1.00 30.94 72 THR A CA 1
ATOM 542 C C . THR A 1 71 ? 0.102 20.703 16.540 1.00 26.67 72 THR A C 1
ATOM 543 O O . THR A 1 71 ? -0.985 20.132 16.574 1.00 26.00 72 THR A O 1
ATOM 547 N N . TYR A 1 72 ? 0.810 20.932 17.634 1.00 21.06 73 TYR A N 1
ATOM 548 C CA . TYR A 1 72 ? 0.289 20.474 18.914 1.00 23.81 73 TYR A CA 1
ATOM 549 C 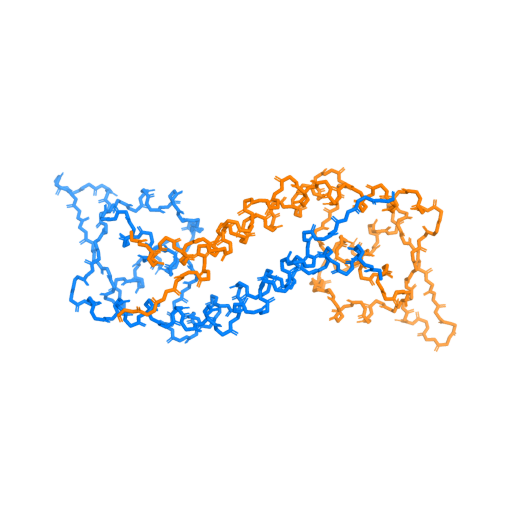C . TYR A 1 72 ? -0.955 21.257 19.343 1.00 26.55 73 TYR A C 1
ATOM 550 O O . TYR A 1 72 ? -1.902 20.682 19.873 1.00 24.56 73 TYR A O 1
ATOM 559 N N . ASN A 1 73 ? -0.982 22.560 19.081 1.00 26.60 74 ASN A N 1
ATOM 560 C CA . ASN A 1 73 ? -2.153 23.339 19.447 1.00 29.45 74 ASN A CA 1
ATOM 561 C C . ASN A 1 73 ? -3.407 22.844 18.724 1.00 27.79 74 ASN A C 1
ATOM 562 O O . ASN A 1 73 ? -4.496 22.846 19.297 1.00 27.14 74 ASN A O 1
ATOM 567 N N . ASN A 1 74 ? -3.253 22.406 17.477 1.00 24.95 75 ASN A N 1
ATOM 568 C CA . ASN A 1 74 ? -4.391 21.912 16.718 1.00 26.87 75 ASN A CA 1
ATOM 569 C C . ASN A 1 74 ? -4.887 20.576 17.262 1.00 26.56 75 ASN A C 1
ATOM 570 O O . ASN A 1 74 ? -6.092 20.329 17.311 1.00 24.50 75 ASN A O 1
ATOM 575 N N . LEU A 1 75 ? -3.960 19.713 17.667 1.00 23.76 76 LEU A N 1
ATOM 576 C CA . LEU A 1 75 ? -4.343 18.471 18.324 1.00 22.29 76 LEU A CA 1
ATOM 577 C C . LEU A 1 75 ? -5.117 18.765 19.606 1.00 20.91 76 LEU A C 1
ATOM 578 O O . LEU A 1 75 ? -6.043 18.031 19.952 1.00 21.04 76 LEU A O 1
ATOM 583 N N . VAL A 1 76 ? -4.750 19.844 20.294 1.00 19.81 77 VAL A N 1
ATOM 584 C CA . VAL A 1 76 ? -5.449 20.245 21.509 1.00 22.57 77 VAL A CA 1
ATOM 585 C C . VAL A 1 76 ? -6.838 20.786 21.153 1.00 23.31 77 VAL A C 1
ATOM 586 O O . VAL A 1 76 ? -7.825 20.449 21.805 1.00 21.96 77 VAL A O 1
ATOM 590 N N . GLU A 1 77 ? -6.910 21.602 20.098 1.00 26.66 78 GLU A N 1
ATOM 591 C CA . GLU A 1 77 ? -8.189 22.158 19.630 1.00 27.21 78 GLU A CA 1
ATOM 592 C C . GLU A 1 77 ? -9.181 21.099 19.135 1.00 28.91 78 GLU A C 1
ATOM 593 O O . GLU A 1 77 ? -10.392 21.227 19.344 1.00 25.52 78 GLU A O 1
ATOM 599 N N . LEU A 1 78 ? -8.674 20.067 18.464 1.00 26.44 79 LEU A N 1
ATOM 600 C CA . LEU A 1 78 ? -9.507 18.941 18.038 1.00 26.29 79 LEU A CA 1
ATOM 601 C C . LEU A 1 78 ? -9.845 18.026 19.226 1.00 23.77 79 LEU A C 1
ATOM 602 O O . LEU A 1 78 ? -10.581 17.053 19.070 1.00 28.93 79 LEU A O 1
ATOM 607 N N . GLU A 1 79 ? -9.283 18.347 20.390 1.00 24.62 80 GLU A N 1
ATOM 608 C CA . GLU A 1 79 ? -9.521 17.645 21.652 1.00 19.96 80 GLU A CA 1
ATOM 609 C C . GLU A 1 79 ? -8.961 16.219 21.675 1.00 22.32 80 GLU A C 1
ATOM 610 O O . GLU A 1 79 ? -9.352 15.406 22.520 1.00 22.87 80 GLU A O 1
ATOM 616 N N . TRP A 1 80 ? -8.016 15.931 20.784 1.00 20.24 81 TRP A N 1
ATOM 617 C CA . TRP A 1 80 ? -7.320 14.634 20.806 1.00 17.86 81 TRP A CA 1
ATOM 618 C C . TRP A 1 80 ? -6.390 14.499 22.013 1.00 19.96 81 TRP A C 1
ATOM 619 O O . TRP A 1 80 ? -6.211 13.408 22.581 1.00 16.97 81 TRP A O 1
ATOM 630 N N . ILE A 1 81 ? -5.761 15.610 22.364 1.00 16.65 82 ILE A N 1
ATOM 631 C CA . ILE A 1 81 ? -4.785 15.629 23.439 1.00 15.51 82 ILE A CA 1
ATOM 632 C C . ILE A 1 81 ? -5.015 16.814 24.366 1.00 20.06 82 ILE A C 1
ATOM 633 O O . ILE A 1 81 ? -5.742 17.755 24.044 1.00 17.62 82 ILE A O 1
ATOM 638 N N . TYR A 1 82 ? -4.383 16.753 25.529 1.00 19.45 83 TYR A N 1
ATOM 639 C CA . TYR A 1 82 ? -4.322 17.908 26.394 1.00 21.86 83 TYR A CA 1
ATOM 640 C C . TYR A 1 82 ? -2.912 18.029 26.947 1.00 19.63 83 TYR A C 1
ATOM 641 O O . TYR A 1 82 ? -2.115 17.077 26.898 1.00 20.15 83 TYR A O 1
ATOM 650 N N . LYS A 1 83 ? -2.612 19.205 27.476 1.00 19.55 84 LYS A N 1
ATOM 651 C CA . LYS A 1 83 ? -1.274 19.505 27.951 1.00 23.84 84 LYS A CA 1
ATOM 652 C C . LYS A 1 83 ? -1.216 19.561 29.466 1.00 22.66 84 LYS A C 1
ATOM 653 O O . LYS A 1 83 ? -2.201 19.917 30.126 1.00 24.46 84 LYS A O 1
ATOM 659 N N . GLU A 1 84 ? -0.050 19.204 29.994 1.00 21.78 85 GLU A N 1
ATOM 660 C CA . GLU A 1 84 ? 0.272 19.327 31.410 1.00 29.25 85 GLU A CA 1
ATOM 661 C C . GLU A 1 84 ? 1.666 19.941 31.548 1.00 31.61 85 GLU A C 1
ATOM 662 O O . GLU A 1 84 ? 2.548 19.687 30.720 1.00 26.16 85 GLU A O 1
ATOM 668 N N . ARG A 1 85 ? 1.866 20.748 32.588 1.00 34.25 86 ARG A N 1
ATOM 669 C CA . ARG A 1 85 ? 3.195 21.263 32.902 1.00 38.99 86 ARG A CA 1
ATOM 670 C C . ARG A 1 85 ? 3.650 20.750 34.263 1.00 41.13 86 ARG A C 1
ATOM 671 O O . ARG A 1 85 ? 3.021 21.046 35.280 1.00 41.41 86 ARG A O 1
ATOM 679 N N . PRO A 1 86 ? 4.740 19.965 34.292 1.00 42.83 87 PRO A N 1
ATOM 680 C CA . PRO A 1 86 ? 5.254 19.466 35.575 1.00 43.86 87 PRO A CA 1
ATOM 681 C C . PRO A 1 86 ? 5.683 20.605 36.502 1.00 49.51 87 PRO A C 1
ATOM 682 O O . PRO A 1 86 ? 6.105 21.663 36.030 1.00 49.47 87 PRO A O 1
ATOM 686 N N . VAL A 1 87 ? 5.561 20.370 37.806 1.00 50.96 88 VAL A N 1
ATOM 687 C CA . VAL A 1 87 ? 5.794 21.374 38.843 1.00 50.70 88 VAL A CA 1
ATOM 688 C C . VAL A 1 87 ? 7.292 21.750 38.914 1.00 52.11 88 VAL A C 1
ATOM 689 O O . VAL A 1 87 ? 8.139 20.915 38.598 1.00 49.95 88 VAL A O 1
ATOM 693 N N . ASP A 1 88 ? 7.635 22.990 39.288 1.00 54.67 89 ASP A N 1
ATOM 694 C CA . ASP A 1 88 ? 6.689 24.062 39.629 1.00 58.94 89 ASP A CA 1
ATOM 695 C C . ASP A 1 88 ? 5.918 24.553 38.405 1.00 60.84 89 ASP A C 1
ATOM 696 O O . ASP A 1 88 ? 4.686 24.608 38.410 1.00 61.59 89 ASP A O 1
ATOM 701 N N . ASP A 1 89 ? 6.657 24.901 37.361 1.00 61.69 90 ASP A N 1
ATOM 702 C CA . ASP A 1 89 ? 6.082 25.147 36.047 1.00 61.55 90 ASP A CA 1
ATOM 703 C C . ASP A 1 89 ? 7.217 25.135 35.040 1.00 59.92 90 ASP A C 1
ATOM 704 O O . ASP A 1 89 ? 7.725 26.182 34.634 1.00 65.82 90 ASP A O 1
ATOM 709 N N . GLU A 1 90 ? 7.619 23.930 34.651 1.00 55.39 91 GLU A N 1
ATOM 710 C CA . GLU A 1 90 ? 8.771 23.742 33.784 1.00 53.88 91 GLU A CA 1
ATOM 711 C C . GLU A 1 90 ? 8.612 24.423 32.427 1.00 51.97 91 GLU A C 1
ATOM 712 O O . GLU A 1 90 ? 7.550 24.955 32.099 1.00 53.37 91 GLU A O 1
ATOM 718 N N . ARG A 1 91 ? 9.685 24.405 31.645 1.00 50.99 92 ARG A N 1
ATOM 719 C CA . ARG A 1 91 ? 9.602 24.740 30.230 1.00 49.66 92 ARG A CA 1
ATOM 720 C C . ARG A 1 91 ? 9.135 23.495 29.486 1.00 46.42 92 ARG A C 1
ATOM 721 O O . ARG A 1 91 ? 8.962 23.499 28.267 1.00 45.75 92 ARG A O 1
ATOM 729 N N . THR A 1 92 ? 8.925 22.430 30.251 1.00 42.28 93 THR A N 1
ATOM 730 C CA . THR A 1 92 ? 8.528 21.138 29.715 1.00 39.17 93 THR A CA 1
ATOM 731 C C . THR A 1 92 ? 7.013 21.038 29.586 1.00 36.81 93 THR A C 1
ATOM 732 O O . THR A 1 92 ? 6.278 21.364 30.518 1.00 35.28 93 THR A O 1
ATOM 736 N N . VAL A 1 93 ? 6.555 20.606 28.415 1.00 32.16 94 VAL A N 1
ATOM 737 C CA . VAL A 1 93 ? 5.136 20.359 28.177 1.00 27.09 94 VAL A CA 1
ATOM 738 C C . VAL A 1 93 ? 4.904 18.863 28.016 1.00 26.30 94 VAL A C 1
ATOM 739 O O . VAL A 1 93 ? 5.482 18.243 27.138 1.00 23.31 94 VAL A O 1
ATOM 743 N N . ILE A 1 94 ? 4.073 18.283 28.879 1.00 23.70 95 ILE A N 1
ATOM 744 C CA . ILE A 1 94 ? 3.722 16.872 28.767 1.00 19.68 95 ILE A CA 1
ATOM 745 C C . ILE A 1 94 ? 2.369 16.754 28.079 1.00 20.43 95 ILE A C 1
ATOM 746 O O . ILE A 1 94 ? 1.410 17.404 28.486 1.00 20.43 95 ILE A O 1
ATOM 751 N N . ILE A 1 95 ? 2.288 15.944 27.033 1.00 18.35 96 ILE A N 1
ATOM 752 C CA . ILE A 1 95 ? 0.997 15.732 26.391 1.00 16.57 96 ILE A CA 1
ATOM 753 C C . ILE A 1 95 ? 0.437 14.363 26.725 1.00 19.43 96 ILE A C 1
ATOM 754 O O . ILE A 1 95 ? 1.171 13.374 26.858 1.00 19.41 96 ILE A O 1
ATOM 759 N N . HIS A 1 96 ? -0.881 14.336 26.878 1.00 18.99 97 HIS A N 1
ATOM 760 C CA . HIS A 1 96 ? -1.646 13.130 27.168 1.00 21.46 97 HIS A CA 1
ATOM 761 C C . HIS A 1 96 ? -2.752 12.945 26.143 1.00 17.12 97 HIS A C 1
ATOM 762 O O . HIS A 1 96 ? -3.338 13.924 25.712 1.00 18.33 97 HIS A O 1
ATOM 769 N N . PHE A 1 97 ? -3.070 11.699 25.809 1.00 17.42 98 PHE A N 1
ATOM 770 C CA . PHE A 1 97 ? -4.289 11.397 25.063 1.00 19.14 98 PHE A CA 1
ATOM 771 C C . PHE A 1 97 ? -5.505 11.743 25.904 1.00 19.24 98 PHE A C 1
ATOM 772 O O . PHE A 1 97 ? -5.557 11.418 27.094 1.00 19.89 98 PHE A O 1
ATOM 780 N N . ASN A 1 98 ? -6.465 12.424 25.287 1.00 18.06 99 ASN A N 1
ATOM 781 C CA . ASN A 1 98 ? -7.745 12.717 25.918 1.00 17.85 99 ASN A CA 1
ATOM 782 C C . ASN A 1 98 ? -8.632 11.476 25.893 1.00 19.41 99 ASN A C 1
ATOM 783 O O . ASN A 1 98 ? -9.223 11.138 24.867 1.00 19.55 99 ASN A O 1
ATOM 788 N N . GLU A 1 99 ? -8.707 10.782 27.024 1.00 21.31 100 GLU A N 1
ATOM 789 C CA . GLU A 1 99 ? -9.456 9.534 27.109 1.00 22.84 100 GLU A CA 1
ATOM 790 C C . GLU A 1 99 ? -10.942 9.693 26.754 1.00 22.69 100 GLU A C 1
ATOM 791 O O . GLU A 1 99 ? -11.621 8.711 26.462 1.00 23.20 100 GLU A O 1
ATOM 797 N N . LYS A 1 100 ? -11.445 10.922 26.763 1.00 20.74 101 LYS A N 1
ATOM 798 C CA . LYS A 1 100 ? -12.841 11.162 26.388 1.00 22.53 101 LYS A CA 1
ATOM 799 C C . LYS A 1 100 ? -13.081 10.745 24.938 1.00 27.95 101 LYS A C 1
ATOM 800 O O . LYS A 1 100 ? -14.203 10.417 24.545 1.00 25.88 101 LYS A O 1
ATOM 806 N N . LEU A 1 101 ? -12.011 10.764 24.150 1.00 23.18 102 LEU A N 1
ATOM 807 C CA . LEU A 1 101 ? -12.089 10.458 22.732 1.00 21.20 102 LEU A CA 1
ATOM 808 C C . LEU A 1 101 ? -11.684 9.013 22.413 1.00 21.02 102 LEU A C 1
ATOM 809 O O . LEU A 1 101 ? -11.282 8.715 21.300 1.00 21.43 102 LEU A O 1
ATOM 814 N N . GLN A 1 102 ? -11.803 8.119 23.392 1.00 23.55 103 GLN A N 1
ATOM 815 C CA . GLN A 1 102 ? -11.478 6.706 23.188 1.00 22.89 103 GLN A CA 1
ATOM 816 C C . GLN A 1 102 ? -12.223 6.052 22.012 1.00 25.44 103 GLN A C 1
ATOM 817 O O . GLN A 1 102 ? -11.630 5.279 21.253 1.00 21.02 103 GLN A O 1
ATOM 823 N N . GLN A 1 103 ? -13.515 6.342 21.875 1.00 23.51 104 GLN A N 1
ATOM 824 C CA . GLN A 1 103 ? -14.312 5.781 20.785 1.00 25.18 104 GLN A CA 1
ATOM 825 C C . GLN A 1 103 ? -13.873 6.387 19.459 1.00 24.04 104 GLN A C 1
ATOM 826 O O . GLN A 1 103 ? -13.858 5.710 18.438 1.00 22.95 104 GLN A O 1
ATOM 832 N N . GLU A 1 104 ? -13.527 7.669 19.482 1.00 22.81 105 GLU A N 1
ATOM 833 C CA . GLU A 1 104 ? -12.966 8.340 18.320 1.00 24.49 105 GLU A CA 1
ATOM 834 C C . GLU A 1 104 ? -11.672 7.701 17.869 1.00 21.82 105 GLU A C 1
ATOM 835 O O . GLU A 1 104 ? -11.426 7.587 16.665 1.00 19.81 105 GLU A O 1
ATOM 841 N N . LYS A 1 105 ? -10.839 7.327 18.843 1.00 19.39 106 LYS A N 1
ATOM 842 C CA . LYS A 1 105 ? -9.585 6.638 18.560 1.00 21.21 106 LYS A CA 1
ATOM 843 C C . LYS A 1 105 ? -9.852 5.338 17.824 1.00 20.92 106 LYS A C 1
ATOM 844 O O . LYS A 1 105 ? -9.227 5.064 16.797 1.00 16.45 106 LYS A O 1
ATOM 850 N N . VAL A 1 106 ? -10.803 4.551 18.331 1.00 19.51 107 VAL A N 1
ATOM 851 C CA . VAL A 1 106 ? -11.115 3.278 17.693 1.00 20.34 107 VAL A CA 1
ATOM 852 C C . VAL A 1 106 ? -11.613 3.500 16.264 1.00 19.92 107 VAL A C 1
ATOM 853 O O . VAL A 1 106 ? -11.208 2.795 15.328 1.00 20.61 107 VAL A O 1
ATOM 857 N N . GLU A 1 107 ? -12.478 4.492 16.093 1.00 21.40 108 GLU A N 1
ATOM 858 C CA . GLU A 1 107 ? -13.003 4.789 14.768 1.00 21.39 108 GLU A CA 1
ATOM 859 C C . GLU A 1 107 ? -11.906 5.266 13.800 1.00 18.60 108 GLU A C 1
ATOM 860 O O . GLU A 1 107 ? -11.922 4.901 12.625 1.00 18.77 108 GLU A O 1
ATOM 866 N N . LEU A 1 108 ? -10.948 6.050 14.288 1.00 16.09 109 LEU A N 1
ATOM 867 C CA . LEU A 1 108 ? -9.837 6.462 13.435 1.00 19.47 109 LEU A CA 1
ATOM 868 C C . LEU A 1 108 ? -9.000 5.251 13.036 1.00 20.18 109 LEU A C 1
ATOM 869 O O . LEU A 1 108 ? -8.612 5.101 11.872 1.00 16.37 109 LEU A O 1
ATOM 874 N N . LEU A 1 109 ? -8.694 4.401 14.010 1.00 16.68 110 LEU A N 1
ATOM 875 C CA . LEU A 1 109 ? -7.879 3.235 13.709 1.00 16.73 110 LEU A CA 1
ATOM 876 C C . LEU A 1 109 ? -8.609 2.345 12.697 1.00 18.82 110 LEU A C 1
ATOM 877 O O . LEU A 1 109 ? -7.994 1.847 11.745 1.00 17.94 110 LEU A O 1
ATOM 882 N N . ASN A 1 110 ? -9.921 2.169 12.881 1.00 16.91 111 ASN A N 1
ATOM 883 C CA . ASN A 1 110 ? -10.714 1.371 11.958 1.00 18.18 111 ASN A CA 1
ATOM 884 C C . ASN A 1 110 ? -10.711 1.971 10.552 1.00 18.18 111 ASN A C 1
ATOM 885 O O . ASN A 1 110 ? -10.623 1.241 9.575 1.00 16.77 111 ASN A O 1
ATOM 890 N N . PHE A 1 111 ? -10.786 3.296 10.467 1.00 16.54 112 PHE A N 1
ATOM 891 C CA . PHE A 1 111 ? -10.719 4.019 9.188 1.00 17.77 112 PHE A CA 1
ATOM 892 C C . PHE A 1 111 ? -9.390 3.754 8.466 1.00 16.85 112 PHE A C 1
ATOM 893 O O . PHE A 1 111 ? -9.341 3.469 7.262 1.00 14.77 112 PHE A O 1
ATOM 901 N N . ILE A 1 112 ? -8.304 3.850 9.207 1.00 17.41 113 ILE A N 1
ATOM 902 C CA . ILE A 1 112 ? -7.004 3.589 8.608 1.00 14.97 113 ILE A CA 1
ATOM 903 C C . ILE A 1 112 ? -6.898 2.118 8.194 1.00 11.62 113 ILE A C 1
ATOM 904 O O . ILE A 1 112 ? -6.373 1.808 7.128 1.00 12.55 113 ILE A O 1
ATOM 909 N N . SER A 1 113 ? -7.388 1.221 9.039 1.00 13.92 114 SER A N 1
ATOM 910 C CA . SER A 1 113 ? -7.426 -0.190 8.694 1.00 13.87 114 SER A CA 1
ATOM 911 C C . SER A 1 113 ? -8.138 -0.414 7.360 1.00 15.50 114 SER A C 1
ATOM 912 O O . SER A 1 113 ? -7.672 -1.195 6.527 1.00 15.36 114 SER A O 1
ATOM 915 N N . ASP A 1 114 ? -9.270 0.264 7.170 1.00 17.48 115 ASP A N 1
ATOM 916 C CA . ASP A 1 114 ? -10.040 0.133 5.929 1.00 19.01 115 ASP A CA 1
ATOM 917 C C . ASP A 1 114 ? -9.260 0.675 4.731 1.00 16.37 115 ASP A C 1
ATOM 918 O O . ASP A 1 114 ? -9.289 0.099 3.645 1.00 15.90 115 ASP A O 1
ATOM 923 N N . ALA A 1 115 ? -8.552 1.779 4.932 1.00 16.27 116 ALA A N 1
ATOM 924 C CA . ALA A 1 115 ? -7.757 2.378 3.862 1.00 18.89 116 ALA A CA 1
ATOM 925 C C . ALA A 1 115 ? -6.629 1.428 3.450 1.00 16.05 116 ALA A C 1
ATOM 926 O O . ALA A 1 115 ? -6.403 1.188 2.264 1.00 15.12 116 ALA A O 1
ATOM 928 N N . ILE A 1 116 ? -5.950 0.860 4.442 1.00 15.04 117 ILE A N 1
ATOM 929 C CA . ILE A 1 116 ? -4.937 -0.165 4.177 1.00 14.31 117 ILE A CA 1
ATOM 930 C C . ILE A 1 116 ? -5.492 -1.391 3.456 1.00 15.91 117 ILE A C 1
ATOM 931 O O . ILE A 1 116 ? -4.893 -1.882 2.500 1.00 15.05 117 ILE A O 1
ATOM 936 N N . ALA A 1 117 ? -6.632 -1.896 3.917 1.00 14.99 118 ALA A N 1
ATOM 937 C CA . ALA A 1 117 ? -7.217 -3.093 3.318 1.00 17.19 118 ALA A CA 1
ATOM 938 C C . ALA A 1 117 ? -7.569 -2.866 1.846 1.00 14.57 118 ALA A C 1
ATOM 939 O O . ALA A 1 117 ? -7.394 -3.760 1.026 1.00 17.35 118 ALA A O 1
ATOM 941 N N . SER A 1 118 ? -8.045 -1.667 1.506 1.00 16.92 119 SER A N 1
ATOM 942 C CA . SER A 1 118 ? -8.429 -1.397 0.113 1.00 16.27 119 SER A CA 1
ATOM 943 C C . SER A 1 118 ? -7.208 -1.430 -0.809 1.00 16.35 119 SER A C 1
ATOM 944 O O . SER A 1 118 ? -7.337 -1.654 -2.008 1.00 18.98 119 SER A O 1
ATOM 947 N N . ARG A 1 119 ? -6.029 -1.214 -0.237 1.00 13.89 120 ARG A N 1
ATOM 948 C CA . ARG A 1 119 ? -4.800 -1.152 -1.026 1.00 17.35 120 ARG A CA 1
ATOM 949 C C . ARG A 1 119 ? -3.890 -2.363 -0.865 1.00 16.57 120 ARG A C 1
ATOM 950 O O . ARG A 1 119 ? -2.837 -2.411 -1.500 1.00 14.15 120 ARG A O 1
ATOM 958 N N . ALA A 1 120 ? -4.267 -3.329 -0.023 1.00 14.62 121 ALA A N 1
ATOM 959 C CA . ALA A 1 120 ? -3.345 -4.405 0.356 1.00 18.77 121 ALA A CA 1
ATOM 960 C C . ALA A 1 120 ? -2.875 -5.211 -0.848 1.00 17.45 121 ALA A C 1
ATOM 961 O O . ALA A 1 120 ? -1.702 -5.562 -0.947 1.00 14.94 121 ALA A O 1
ATOM 963 N N . THR A 1 121 ? -3.795 -5.501 -1.764 1.00 14.20 122 THR A N 1
ATOM 964 C CA . THR A 1 121 ? -3.479 -6.284 -2.941 1.00 14.93 122 THR A CA 1
ATOM 965 C C . THR A 1 121 ? -2.542 -5.514 -3.849 1.00 13.44 122 THR A C 1
ATOM 966 O O . THR A 1 121 ? -1.534 -6.049 -4.275 1.00 17.89 122 THR A O 1
ATOM 970 N N . ALA A 1 122 ? -2.849 -4.243 -4.089 1.00 17.08 123 ALA A N 1
ATOM 971 C CA . ALA A 1 122 ? -2.015 -3.410 -4.942 1.00 15.66 123 ALA A CA 1
ATOM 972 C C . ALA A 1 122 ? -0.603 -3.247 -4.356 1.00 14.34 123 ALA A C 1
ATOM 973 O O . ALA A 1 122 ? 0.383 -3.334 -5.081 1.00 15.57 123 ALA A O 1
ATOM 975 N N . MET A 1 123 ? -0.513 -2.998 -3.050 1.00 11.94 124 MET A N 1
ATOM 976 C CA . MET A 1 123 ? 0.790 -2.773 -2.423 1.00 10.27 124 MET A CA 1
ATOM 977 C C . MET A 1 123 ? 1.667 -4.012 -2.491 1.00 14.50 124 MET A C 1
ATOM 978 O O . MET A 1 123 ? 2.863 -3.919 -2.727 1.00 14.81 124 MET A O 1
ATOM 983 N N . GLN A 1 124 ? 1.077 -5.180 -2.276 1.00 14.20 125 GLN A N 1
ATOM 984 C CA . GLN A 1 124 ? 1.856 -6.414 -2.315 1.00 14.03 125 GLN A CA 1
ATOM 985 C C . GLN A 1 124 ? 2.280 -6.721 -3.746 1.00 15.89 125 GLN A C 1
ATOM 986 O O . GLN A 1 124 ? 3.393 -7.166 -3.980 1.00 13.28 125 GLN A O 1
ATOM 992 N N . ASN A 1 125 ? 1.393 -6.472 -4.711 1.00 18.33 126 ASN A N 1
ATOM 993 C CA . ASN A 1 125 ? 1.777 -6.611 -6.113 1.00 18.85 126 ASN A CA 1
ATOM 994 C C . ASN A 1 125 ? 2.941 -5.692 -6.473 1.00 16.58 126 ASN A C 1
ATOM 995 O O . ASN A 1 125 ? 3.883 -6.099 -7.145 1.00 15.14 126 ASN A O 1
ATOM 1000 N N . SER A 1 126 ? 2.865 -4.440 -6.044 1.00 14.61 127 SER A N 1
ATOM 1001 C CA . SER A 1 126 ? 3.972 -3.527 -6.303 1.00 16.26 127 SER A CA 1
ATOM 1002 C C . SER A 1 126 ? 5.241 -3.993 -5.622 1.00 16.24 127 SER A C 1
ATOM 1003 O O . SER A 1 126 ? 6.311 -3.972 -6.247 1.00 15.95 127 SER A O 1
ATOM 1006 N N . LEU A 1 127 ? 5.149 -4.424 -4.358 1.00 15.23 128 LEU A N 1
ATOM 1007 C CA . LEU A 1 127 ? 6.356 -4.867 -3.659 1.00 14.47 128 LEU A CA 1
ATOM 1008 C C . LEU A 1 127 ? 6.903 -6.147 -4.301 1.00 16.97 128 LEU A C 1
ATOM 1009 O O . LEU A 1 127 ? 8.117 -6.339 -4.345 1.00 15.02 128 LEU A O 1
ATOM 1014 N N . ASN A 1 128 ? 6.022 -7.006 -4.813 1.00 17.67 129 ASN A N 1
ATOM 1015 C CA . ASN A 1 128 ? 6.483 -8.182 -5.568 1.00 19.17 129 ASN A CA 1
ATOM 1016 C C . ASN A 1 128 ? 7.328 -7.778 -6.772 1.00 17.70 129 ASN A C 1
ATOM 1017 O O . ASN A 1 128 ? 8.354 -8.398 -7.051 1.00 21.34 129 ASN A O 1
ATOM 1022 N N . ALA A 1 129 ? 6.897 -6.736 -7.479 1.00 16.50 130 ALA A N 1
ATOM 1023 C CA . ALA A 1 129 ? 7.613 -6.272 -8.667 1.00 17.38 130 ALA A CA 1
ATOM 1024 C C . ALA A 1 129 ? 8.965 -5.682 -8.263 1.00 19.90 130 ALA A C 1
ATOM 1025 O O . ALA A 1 129 ? 9.986 -5.897 -8.923 1.00 16.35 130 ALA A O 1
ATOM 1027 N N . ILE A 1 130 ? 8.965 -4.947 -7.158 1.00 17.04 131 ILE A N 1
ATOM 1028 C CA . ILE A 1 130 ? 10.196 -4.349 -6.647 1.00 17.06 131 ILE A CA 1
ATOM 1029 C C . ILE A 1 130 ? 11.235 -5.405 -6.283 1.00 16.83 131 ILE A C 1
ATOM 1030 O O . ILE A 1 130 ? 12.399 -5.291 -6.653 1.00 16.65 131 ILE A O 1
ATOM 1035 N N . ILE A 1 131 ? 10.815 -6.436 -5.555 1.00 16.16 132 ILE A N 1
ATOM 1036 C CA . ILE A 1 131 ? 11.738 -7.408 -4.978 1.00 18.40 132 ILE A CA 1
ATOM 1037 C C . ILE A 1 131 ? 12.215 -8.390 -6.049 1.00 18.64 132 ILE A C 1
ATOM 1038 O O . ILE A 1 131 ? 13.309 -8.946 -5.961 1.00 19.16 132 ILE A O 1
ATOM 1043 N N . ALA A 1 132 ? 11.413 -8.522 -7.100 1.00 20.79 133 ALA A N 1
ATOM 1044 C CA . ALA A 1 132 ? 11.765 -9.344 -8.251 1.00 20.89 133 ALA A CA 1
ATOM 1045 C C . ALA A 1 132 ? 12.921 -8.768 -9.074 1.00 26.54 133 ALA A C 1
ATOM 1046 O O . ALA A 1 132 ? 13.508 -9.484 -9.891 1.00 25.37 133 ALA A O 1
ATOM 1048 N N . VAL A 1 133 ? 13.228 -7.483 -8.870 1.00 18.88 134 VAL A N 1
ATOM 1049 C CA . VAL A 1 133 ? 14.351 -6.823 -9.546 1.00 21.60 134 VAL A CA 1
ATOM 1050 C C . VAL A 1 133 ? 15.640 -7.585 -9.257 1.00 23.15 134 VAL A C 1
ATOM 1051 O O . VAL A 1 133 ? 15.895 -7.994 -8.118 1.00 24.14 134 VAL A O 1
ATOM 1055 N N . HIS A 1 134 ? 16.449 -7.809 -10.286 1.00 26.19 135 HIS A N 1
ATOM 1056 C CA . HIS A 1 134 ? 17.670 -8.578 -10.078 1.00 28.55 135 HIS A CA 1
ATOM 1057 C C . HIS A 1 134 ? 18.802 -8.154 -11.016 1.00 30.74 135 HIS A C 1
ATOM 1058 O O . HIS A 1 134 ? 18.640 -7.267 -11.856 1.00 30.54 135 HIS A O 1
ATOM 1065 N N . HIS A 1 135 ? 19.962 -8.777 -10.845 1.00 32.77 136 HIS A N 1
ATOM 1066 C CA . HIS A 1 135 ? 21.134 -8.454 -11.651 1.00 34.07 136 HIS A CA 1
ATOM 1067 C C . HIS A 1 135 ? 21.041 -8.936 -13.085 1.00 37.53 136 HIS A C 1
ATOM 1068 O O . HIS A 1 135 ? 20.423 -9.963 -13.365 1.00 40.85 136 HIS A O 1
ATOM 1075 N N . HIS A 1 136 ? 21.665 -8.174 -13.981 1.00 37.27 137 HIS A N 1
ATOM 1076 C CA . HIS A 1 136 ? 22.040 -8.649 -15.309 1.00 42.83 137 HIS A CA 1
ATOM 1077 C C . HIS A 1 136 ? 22.960 -7.636 -15.983 1.00 47.45 137 HIS A C 1
ATOM 1078 O O . HIS A 1 136 ? 24.109 -7.458 -15.567 1.00 43.67 137 HIS A O 1
ATOM 1085 N N . ASN B 1 6 ? 0.776 -0.941 20.984 1.00 41.78 7 ASN B N 1
ATOM 1086 C CA . ASN B 1 6 ? -0.449 -1.415 20.339 1.00 42.10 7 ASN B CA 1
ATOM 1087 C C . ASN B 1 6 ? -0.174 -2.069 18.976 1.00 37.53 7 ASN B C 1
ATOM 1088 O O . ASN B 1 6 ? 0.571 -1.535 18.159 1.00 33.50 7 ASN B O 1
ATOM 1093 N N . ASP B 1 7 ? -0.784 -3.232 18.754 1.00 36.99 8 ASP B N 1
ATOM 1094 C CA . ASP B 1 7 ? -0.579 -4.074 17.560 1.00 35.30 8 ASP B CA 1
ATOM 1095 C C . ASP B 1 7 ? -1.110 -3.435 16.269 1.00 35.13 8 ASP B C 1
ATOM 1096 O O . ASP B 1 7 ? -0.478 -3.485 15.196 1.00 27.76 8 ASP B O 1
ATOM 1101 N N . THR B 1 8 ? -2.309 -2.879 16.368 1.00 27.65 9 THR B N 1
ATOM 1102 C CA . THR B 1 8 ? -2.885 -2.111 15.281 1.00 29.51 9 THR B CA 1
ATOM 1103 C C . THR B 1 8 ? -2.039 -0.871 15.074 1.00 22.57 9 THR B C 1
ATOM 1104 O O . THR B 1 8 ? -1.710 -0.509 13.952 1.00 16.90 9 THR B O 1
ATOM 1108 N N . VAL B 1 9 ? -1.681 -0.219 16.172 1.00 20.45 10 VAL B N 1
ATOM 1109 C CA . VAL B 1 9 ? -0.942 1.024 16.051 1.00 17.87 10 VAL B CA 1
ATOM 1110 C C . VAL B 1 9 ? 0.447 0.750 15.496 1.00 15.41 10 VAL B C 1
ATOM 1111 O O . VAL B 1 9 ? 0.930 1.494 14.646 1.00 17.79 10 VAL B O 1
ATOM 1115 N N . PHE B 1 10 ? 1.070 -0.334 15.945 1.00 19.08 11 PHE B N 1
ATOM 1116 C CA . PHE B 1 10 ? 2.391 -0.704 15.419 1.00 20.49 11 PHE B CA 1
ATOM 1117 C C . PHE B 1 10 ? 2.357 -0.868 13.906 1.00 18.99 11 PHE B C 1
ATOM 1118 O O . PHE B 1 10 ? 3.205 -0.321 13.189 1.00 15.18 11 PHE B O 1
ATOM 1126 N N . GLY B 1 11 ? 1.372 -1.631 13.435 1.00 17.02 12 GLY B N 1
ATOM 1127 C CA . GLY B 1 11 ? 1.218 -1.913 12.015 1.00 15.38 12 GLY B CA 1
ATOM 1128 C C . GLY B 1 11 ? 1.010 -0.667 11.170 1.00 15.32 12 GLY B C 1
ATOM 1129 O O . GLY B 1 11 ? 1.629 -0.519 10.114 1.00 15.31 12 GLY B O 1
ATOM 1130 N N . ILE B 1 12 ? 0.129 0.229 11.615 1.00 16.79 13 ILE B N 1
ATOM 1131 C CA . ILE B 1 12 ? -0.057 1.497 10.908 1.00 14.64 13 ILE B CA 1
ATOM 1132 C C . ILE B 1 12 ? 1.238 2.313 10.864 1.00 13.17 13 ILE B C 1
ATOM 1133 O O . ILE B 1 12 ? 1.597 2.886 9.830 1.00 12.37 13 ILE B O 1
ATOM 1138 N N . LEU B 1 13 ? 1.953 2.369 11.982 1.00 13.23 14 LEU B N 1
ATOM 1139 C CA . LEU B 1 13 ? 3.197 3.127 12.026 1.00 14.94 14 LEU B CA 1
ATOM 1140 C C . LEU B 1 13 ? 4.241 2.573 11.053 1.00 16.91 14 LEU B C 1
ATOM 1141 O O . LEU B 1 13 ? 5.130 3.301 10.578 1.00 14.85 14 LEU B O 1
ATOM 1146 N N . GLN B 1 14 ? 4.123 1.293 10.722 1.00 14.56 15 GLN B N 1
ATOM 1147 C CA . GLN B 1 14 ? 5.054 0.715 9.762 1.00 15.29 15 GLN B CA 1
ATOM 1148 C C . GLN B 1 14 ? 4.857 1.268 8.341 1.00 14.17 15 GLN B C 1
ATOM 1149 O O . GLN B 1 14 ? 5.716 1.053 7.486 1.00 14.59 15 GLN B O 1
ATOM 1155 N N . LEU B 1 15 ? 3.732 1.947 8.079 1.00 14.34 16 LEU B N 1
ATOM 1156 C CA . LEU B 1 15 ? 3.608 2.677 6.823 1.00 14.20 16 LEU B CA 1
ATOM 1157 C C . LEU B 1 15 ? 4.788 3.638 6.674 1.00 16.76 16 LEU B C 1
ATOM 1158 O O . LEU B 1 15 ? 5.376 3.756 5.599 1.00 14.66 16 LEU B O 1
ATOM 1163 N N . GLU B 1 16 ? 5.128 4.318 7.766 1.00 16.94 17 GLU B N 1
ATOM 1164 C CA . GLU B 1 16 ? 6.197 5.306 7.739 1.00 16.76 17 GLU B CA 1
ATOM 1165 C C . GLU B 1 16 ? 7.542 4.616 7.576 1.00 16.09 17 GLU B C 1
ATOM 1166 O O . GLU B 1 16 ? 8.421 5.138 6.908 1.00 15.98 17 GLU B O 1
ATOM 1172 N N . THR B 1 17 ? 7.698 3.439 8.187 1.00 15.17 18 THR B N 1
ATOM 1173 C CA . THR B 1 17 ? 8.923 2.658 8.050 1.00 15.54 18 THR B CA 1
ATOM 1174 C C . THR B 1 17 ? 9.168 2.227 6.616 1.00 16.32 18 THR B C 1
ATOM 1175 O O . THR B 1 17 ? 10.291 2.292 6.113 1.00 17.39 18 THR B O 1
ATOM 1179 N N . LEU B 1 18 ? 8.106 1.785 5.957 1.00 15.57 19 LEU B N 1
ATOM 1180 C CA . LEU B 1 18 ? 8.204 1.324 4.581 1.00 13.20 19 LEU B CA 1
ATOM 1181 C C . LEU B 1 18 ? 8.510 2.489 3.651 1.00 15.43 19 LEU B C 1
ATOM 1182 O O . LEU B 1 18 ? 9.345 2.374 2.759 1.00 16.42 19 LEU B O 1
ATOM 1187 N N . LEU B 1 19 ? 7.842 3.616 3.884 1.00 16.81 20 LEU B N 1
ATOM 1188 C CA . LEU B 1 19 ? 8.104 4.839 3.125 1.00 15.84 20 LEU B CA 1
ATOM 1189 C C . LEU B 1 19 ? 9.567 5.218 3.257 1.00 17.54 20 LEU B C 1
ATOM 1190 O O . LEU B 1 19 ? 10.226 5.595 2.276 1.00 18.24 20 LEU B O 1
ATOM 1195 N N . GLY B 1 20 ? 10.069 5.118 4.479 1.00 18.70 21 GLY B N 1
ATOM 1196 C CA . GLY B 1 20 ? 11.469 5.375 4.767 1.00 16.07 21 GLY B CA 1
ATOM 1197 C C . GLY B 1 20 ? 12.405 4.446 4.032 1.00 17.71 21 GLY B C 1
ATOM 1198 O O . GLY B 1 20 ? 13.463 4.873 3.577 1.00 15.20 21 GLY B O 1
ATOM 1199 N N . ASP B 1 21 ? 12.041 3.167 3.949 1.00 16.68 22 ASP B N 1
ATOM 1200 C CA . ASP B 1 21 ? 12.823 2.201 3.176 1.00 18.23 22 ASP B CA 1
ATOM 1201 C C . ASP B 1 21 ? 12.952 2.657 1.726 1.00 17.63 22 ASP B C 1
ATOM 1202 O O . ASP B 1 21 ? 14.038 2.626 1.142 1.00 16.03 22 ASP B O 1
ATOM 1207 N N . ILE B 1 22 ? 11.825 3.060 1.148 1.00 16.12 23 ILE B N 1
ATOM 1208 C CA . ILE B 1 22 ? 11.780 3.437 -0.256 1.00 16.21 23 ILE B CA 1
ATOM 1209 C C . ILE B 1 22 ? 12.604 4.708 -0.488 1.00 16.14 23 ILE B C 1
ATOM 1210 O O . ILE B 1 22 ? 13.433 4.766 -1.397 1.00 17.28 23 ILE B O 1
ATOM 1215 N N . ASN B 1 23 ? 12.410 5.711 0.358 1.00 15.51 24 ASN B N 1
ATOM 1216 C CA . ASN B 1 23 ? 13.155 6.955 0.181 1.00 15.46 24 ASN B CA 1
ATOM 1217 C C . ASN B 1 23 ? 14.647 6.749 0.434 1.00 20.18 24 ASN B C 1
ATOM 1218 O O . ASN B 1 23 ? 15.482 7.396 -0.196 1.00 17.94 24 ASN B O 1
ATOM 1223 N N . SER B 1 24 ? 14.967 5.802 1.315 1.00 17.80 25 SER B N 1
ATOM 1224 C CA . SER B 1 24 ? 16.352 5.441 1.606 1.00 17.57 25 SER B CA 1
ATOM 1225 C C . SER B 1 24 ? 17.044 4.803 0.408 1.00 20.23 25 SER B C 1
ATOM 1226 O O . SER B 1 24 ? 18.197 5.115 0.107 1.00 20.78 25 SER B O 1
ATOM 1229 N N . ILE B 1 25 ? 16.342 3.894 -0.266 1.00 19.48 26 ILE B N 1
ATOM 1230 C CA . ILE B 1 25 ? 16.877 3.294 -1.477 1.00 18.23 26 ILE B CA 1
ATOM 1231 C C . ILE B 1 25 ? 17.207 4.387 -2.485 1.00 17.54 26 ILE B C 1
ATOM 1232 O O . ILE B 1 25 ? 18.292 4.388 -3.061 1.00 21.34 26 ILE B O 1
ATOM 1237 N N . PHE B 1 26 ? 16.293 5.334 -2.693 1.00 20.47 27 PHE B N 1
ATOM 1238 C CA . PHE B 1 26 ? 16.591 6.432 -3.613 1.00 22.61 27 PHE B CA 1
ATOM 1239 C C . PHE B 1 26 ? 17.795 7.238 -3.112 1.00 20.27 27 PHE B C 1
ATOM 1240 O O . PHE B 1 26 ? 18.688 7.576 -3.887 1.00 20.64 27 PHE B O 1
ATOM 1248 N N . SER B 1 27 ? 17.827 7.529 -1.818 1.00 19.27 28 SER B N 1
ATOM 1249 C CA . SER B 1 27 ? 18.978 8.216 -1.234 1.00 17.88 28 SER B CA 1
ATOM 1250 C C . SER B 1 27 ? 20.299 7.532 -1.544 1.00 18.17 28 SER B C 1
ATOM 1251 O O . SER B 1 27 ? 21.307 8.193 -1.811 1.00 20.81 28 SER B O 1
ATOM 1254 N N . GLU B 1 28 ? 20.308 6.210 -1.494 1.00 16.99 29 GLU B N 1
ATOM 1255 C CA . GLU B 1 28 ? 21.523 5.449 -1.777 1.00 18.80 29 GLU B CA 1
ATOM 1256 C C . GLU B 1 28 ? 21.955 5.629 -3.242 1.00 18.88 29 GLU B C 1
ATOM 1257 O O . GLU B 1 28 ? 23.134 5.844 -3.540 1.00 21.43 29 GLU B O 1
ATOM 1263 N N . ILE B 1 29 ? 20.993 5.573 -4.152 1.00 20.17 30 ILE B N 1
ATOM 1264 C CA . ILE B 1 29 ? 21.269 5.780 -5.567 1.00 18.82 30 ILE B CA 1
ATOM 1265 C C . ILE B 1 29 ? 21.754 7.198 -5.814 1.00 19.27 30 ILE B C 1
ATOM 1266 O O . ILE B 1 29 ? 22.761 7.420 -6.498 1.00 19.30 30 ILE B O 1
ATOM 1271 N N . GLU B 1 30 ? 21.029 8.150 -5.234 1.00 20.75 31 GLU B N 1
ATOM 1272 C CA . GLU B 1 30 ? 21.354 9.566 -5.345 1.00 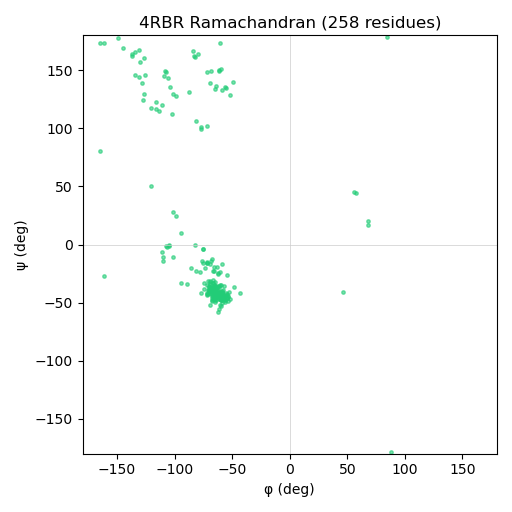19.56 31 GLU B CA 1
ATOM 1273 C C . GLU B 1 30 ? 22.787 9.880 -4.910 1.00 22.39 31 GLU B C 1
ATOM 1274 O O . GLU B 1 30 ? 23.498 10.608 -5.596 1.00 22.32 31 GLU B O 1
ATOM 1280 N N . SER B 1 31 ? 23.211 9.333 -3.774 1.00 21.57 32 SER B N 1
ATOM 1281 C CA . SER B 1 31 ? 24.548 9.634 -3.275 1.00 19.49 32 SER B CA 1
ATOM 1282 C C . SER B 1 31 ? 25.653 8.923 -4.070 1.00 23.52 32 SER B C 1
ATOM 1283 O O . SER B 1 31 ? 26.718 9.492 -4.308 1.00 23.22 32 SER B O 1
ATOM 1286 N N . GLU B 1 32 ? 25.407 7.684 -4.484 1.00 19.79 33 GLU B N 1
ATOM 1287 C CA . GLU B 1 32 ? 26.401 6.938 -5.256 1.00 22.77 33 GLU B CA 1
ATOM 1288 C C . GLU B 1 32 ? 26.616 7.577 -6.634 1.00 27.93 33 GLU B C 1
ATOM 1289 O O . GLU B 1 32 ? 27.754 7.713 -7.125 1.00 22.76 33 GLU B O 1
ATOM 1295 N N . TYR B 1 33 ? 25.515 8.002 -7.241 1.00 21.24 34 TYR B N 1
ATOM 1296 C CA . TYR B 1 33 ? 25.535 8.427 -8.633 1.00 21.02 34 TYR B CA 1
ATOM 1297 C C . TYR B 1 33 ? 25.458 9.929 -8.800 1.00 23.06 34 TYR B C 1
ATOM 1298 O O . TYR B 1 33 ? 25.514 10.427 -9.927 1.00 26.63 34 TYR B O 1
ATOM 1307 N N . LYS B 1 34 ? 25.358 10.637 -7.680 1.00 23.52 35 LYS B N 1
ATOM 1308 C CA . LYS B 1 34 ? 25.351 12.104 -7.678 1.00 25.43 35 LYS B CA 1
ATOM 1309 C C . LYS B 1 34 ? 24.245 12.637 -8.569 1.00 26.93 35 LYS B C 1
ATOM 1310 O O . LYS B 1 34 ? 24.451 13.564 -9.369 1.00 29.06 35 LYS B O 1
ATOM 1316 N N . MET B 1 35 ? 23.064 12.048 -8.424 1.00 28.87 36 MET B N 1
ATOM 1317 C CA . MET B 1 35 ? 21.895 12.487 -9.164 1.00 25.08 36 MET B CA 1
ATOM 1318 C C . MET B 1 35 ? 20.730 12.769 -8.217 1.00 24.61 36 MET B C 1
ATOM 1319 O O . MET B 1 35 ? 20.708 12.308 -7.078 1.00 24.68 36 MET B O 1
ATOM 1324 N N . SER B 1 36 ? 19.767 13.543 -8.700 1.00 20.89 37 SER B N 1
ATOM 1325 C CA . SER B 1 36 ? 18.545 13.800 -7.959 1.00 25.77 37 SER B CA 1
ATOM 1326 C C . SER B 1 36 ? 17.532 12.687 -8.159 1.00 22.15 37 SER B C 1
ATOM 1327 O O . SER B 1 36 ? 17.629 11.916 -9.115 1.00 20.84 37 SER B O 1
ATOM 1330 N N . ARG B 1 37 ? 16.549 12.623 -7.264 1.00 22.43 38 ARG B N 1
ATOM 1331 C CA . ARG B 1 37 ? 15.453 11.666 -7.403 1.00 22.78 38 ARG B CA 1
ATOM 1332 C C . ARG B 1 37 ? 14.829 11.759 -8.781 1.00 20.87 38 ARG B C 1
ATOM 1333 O O . ARG B 1 37 ? 14.638 10.750 -9.455 1.00 22.35 38 ARG B O 1
ATOM 1341 N N . GLU B 1 38 ? 14.554 12.989 -9.198 1.00 21.16 39 GLU B N 1
ATOM 1342 C CA . GLU B 1 38 ? 13.911 13.255 -10.484 1.00 25.97 39 GLU B CA 1
ATOM 1343 C C . GLU B 1 38 ? 14.731 12.732 -11.667 1.00 23.16 39 GLU B C 1
ATOM 1344 O O . GLU B 1 38 ? 14.188 12.103 -12.576 1.00 24.21 39 GLU B O 1
ATOM 1350 N N . GLU B 1 39 ? 16.037 12.992 -11.656 1.00 21.51 40 GLU B N 1
ATOM 1351 C CA . GLU B 1 39 ? 16.918 12.497 -12.715 1.00 18.45 40 GLU B CA 1
ATOM 1352 C C . GLU B 1 39 ? 16.877 10.973 -12.809 1.00 20.06 40 GLU B C 1
ATOM 1353 O O . GLU B 1 39 ? 16.856 10.412 -13.902 1.00 20.18 40 GLU B O 1
ATOM 1359 N N . ILE B 1 40 ? 16.881 10.307 -11.659 1.00 16.43 41 ILE B N 1
ATOM 1360 C CA . ILE B 1 40 ? 16.811 8.844 -11.637 1.00 17.71 41 ILE B CA 1
ATOM 1361 C C . ILE B 1 40 ? 15.479 8.372 -12.248 1.00 20.64 41 ILE B C 1
ATOM 1362 O O . ILE B 1 40 ? 15.438 7.426 -13.037 1.00 20.42 41 ILE B O 1
ATOM 1367 N N . LEU B 1 41 ? 14.395 9.053 -11.900 1.00 19.34 42 LEU B N 1
ATOM 1368 C CA . LEU B 1 41 ? 13.079 8.675 -12.407 1.00 20.87 42 LEU B CA 1
ATOM 1369 C C . LEU B 1 41 ? 12.976 8.925 -13.910 1.00 19.32 42 LEU B C 1
ATOM 1370 O O . LEU B 1 41 ? 12.359 8.141 -14.638 1.00 19.75 42 LEU B O 1
ATOM 1375 N N . ILE B 1 42 ? 13.586 10.010 -14.373 1.00 20.82 43 ILE B N 1
ATOM 1376 C CA . ILE B 1 42 ? 13.574 10.336 -15.803 1.00 19.28 43 ILE B CA 1
ATOM 1377 C C . ILE B 1 42 ? 14.326 9.285 -16.599 1.00 19.12 43 ILE B C 1
ATOM 1378 O O . ILE B 1 42 ? 13.821 8.772 -17.599 1.00 20.82 43 ILE B O 1
ATOM 1383 N N . LEU B 1 43 ? 15.537 8.963 -16.154 1.00 18.67 44 LEU B N 1
ATOM 1384 C CA . LEU B 1 43 ? 16.325 7.937 -16.796 1.00 19.04 44 LEU B CA 1
ATOM 1385 C C . LEU B 1 43 ? 15.576 6.599 -16.852 1.00 21.72 44 LEU B C 1
ATOM 1386 O O . LEU B 1 43 ? 15.520 5.963 -17.904 1.00 20.88 44 LEU B O 1
ATOM 1391 N N . LEU B 1 44 ? 14.996 6.178 -15.727 1.00 18.86 45 LEU B N 1
ATOM 1392 C CA . LEU B 1 44 ? 14.250 4.922 -15.714 1.00 18.57 45 LEU B CA 1
ATOM 1393 C C . LEU B 1 44 ? 13.076 4.961 -16.700 1.00 20.00 45 LEU B C 1
ATOM 1394 O O . LEU B 1 44 ? 12.821 4.002 -17.416 1.00 18.28 45 LEU B O 1
ATOM 1399 N N . THR B 1 45 ? 12.376 6.087 -16.737 1.00 20.05 46 THR B N 1
ATOM 1400 C CA . THR B 1 45 ? 11.190 6.227 -17.580 1.00 21.92 46 THR B CA 1
ATOM 1401 C C . THR B 1 45 ? 11.584 6.213 -19.045 1.00 24.22 46 THR B C 1
ATOM 1402 O O . THR B 1 45 ? 10.878 5.667 -19.896 1.00 21.33 46 THR B O 1
ATOM 1406 N N . LEU B 1 46 ? 12.732 6.813 -19.329 1.00 20.52 47 LEU B N 1
ATOM 1407 C CA . LEU B 1 46 ? 13.250 6.852 -20.685 1.00 22.71 47 LEU B CA 1
ATOM 1408 C C . LEU B 1 46 ? 13.606 5.433 -21.130 1.00 23.59 47 LEU B C 1
ATOM 1409 O O . LEU B 1 46 ? 13.356 5.039 -22.275 1.00 24.75 47 LEU B O 1
ATOM 1414 N N . TRP B 1 47 ? 14.155 4.652 -20.206 1.00 22.74 48 TRP B N 1
ATOM 1415 C CA . TRP B 1 47 ? 14.533 3.275 -20.500 1.00 23.23 48 TRP B CA 1
ATOM 1416 C C . TRP B 1 47 ? 13.307 2.384 -20.662 1.00 26.34 48 TRP B C 1
ATOM 1417 O O . TRP B 1 47 ? 13.322 1.426 -21.436 1.00 26.69 48 TRP B O 1
ATOM 1428 N N . GLN B 1 48 ? 12.243 2.708 -19.936 1.00 22.82 49 GLN B N 1
ATOM 1429 C CA . GLN B 1 48 ? 11.006 1.938 -20.014 1.00 24.45 49 GLN B CA 1
ATOM 1430 C C . GLN B 1 48 ? 10.225 2.280 -21.278 1.00 27.86 49 GLN B C 1
ATOM 1431 O O . GLN B 1 48 ? 9.687 1.398 -21.948 1.00 28.03 49 GLN B O 1
ATOM 1437 N N . LYS B 1 49 ? 10.173 3.563 -21.615 1.00 24.39 50 LYS B N 1
ATOM 1438 C CA . LYS B 1 49 ? 9.248 4.014 -22.653 1.00 28.79 50 LYS B CA 1
ATOM 1439 C C . LYS B 1 49 ? 9.917 4.466 -23.948 1.00 27.67 50 LYS B C 1
ATOM 1440 O O . LYS B 1 49 ? 9.245 4.638 -24.968 1.00 27.08 50 LYS B O 1
ATOM 1446 N N . GLY B 1 50 ? 11.236 4.621 -23.928 1.00 24.82 51 GLY B N 1
ATOM 1447 C CA . GLY B 1 50 ? 11.943 5.095 -25.107 1.00 25.84 51 GLY B CA 1
ATOM 1448 C C . GLY B 1 50 ? 11.938 6.604 -25.204 1.00 26.53 51 GLY B C 1
ATOM 1449 O O . GLY B 1 50 ? 11.345 7.279 -24.351 1.00 26.12 51 GLY B O 1
ATOM 1450 N N . SER B 1 51 ? 12.586 7.137 -26.240 1.00 24.89 52 SER B N 1
ATOM 1451 C CA . SER B 1 51 ? 12.713 8.584 -26.400 1.00 23.59 52 SER B CA 1
ATOM 1452 C C . SER B 1 51 ? 11.351 9.257 -26.491 1.00 27.88 52 SER B C 1
ATOM 1453 O O . SER B 1 51 ? 10.367 8.659 -26.933 1.00 28.87 52 SER B O 1
ATOM 1456 N N . MET B 1 52 ? 11.305 10.506 -26.050 1.00 23.40 53 MET B N 1
ATOM 1457 C CA . MET B 1 52 ? 10.073 11.279 -26.025 1.00 25.39 53 MET B CA 1
ATOM 1458 C C . MET B 1 52 ? 10.426 12.735 -25.828 1.00 26.07 53 MET B C 1
ATOM 1459 O O . MET B 1 52 ? 11.584 13.068 -25.589 1.00 24.27 53 MET B O 1
ATOM 1464 N N . THR B 1 53 ? 9.431 13.606 -25.924 1.00 25.09 54 THR B N 1
ATOM 1465 C CA . THR B 1 53 ? 9.664 15.024 -25.720 1.00 24.88 54 THR B CA 1
ATOM 1466 C C . THR B 1 53 ? 9.736 15.340 -24.237 1.00 24.14 54 THR B C 1
ATOM 1467 O O . THR B 1 53 ? 9.319 14.534 -23.401 1.00 24.94 54 THR B O 1
ATOM 1471 N N . LEU B 1 54 ? 10.273 16.513 -23.925 1.00 25.15 55 LEU B N 1
ATOM 1472 C CA . LEU B 1 54 ? 10.334 17.006 -22.553 1.00 27.01 55 LEU B CA 1
ATOM 1473 C C . LEU B 1 54 ? 8.938 17.107 -21.960 1.00 29.22 55 LEU B C 1
ATOM 1474 O O . LEU B 1 54 ? 8.713 16.759 -20.799 1.00 27.07 55 LEU B O 1
ATOM 1479 N N . LYS B 1 55 ? 8.010 17.591 -22.776 1.00 29.98 56 LYS B N 1
ATOM 1480 C CA . LYS B 1 55 ? 6.630 17.756 -22.357 1.00 31.37 56 LYS B CA 1
ATOM 1481 C C . LYS B 1 55 ? 6.028 16.413 -21.958 1.00 31.32 56 LYS B C 1
ATOM 1482 O O . LYS B 1 55 ? 5.323 16.305 -20.948 1.00 31.56 56 LYS B O 1
ATOM 1488 N N . GLU B 1 56 ? 6.319 15.391 -22.758 1.00 28.52 57 GLU B N 1
ATOM 1489 C CA . GLU B 1 56 ? 5.804 14.052 -22.513 1.00 27.96 57 GLU B CA 1
ATOM 1490 C C . GLU B 1 56 ? 6.405 13.461 -21.241 1.00 26.07 57 GLU B C 1
ATOM 1491 O O . GLU B 1 56 ? 5.705 12.824 -20.467 1.00 24.87 57 GLU B O 1
ATOM 1497 N N . MET B 1 57 ? 7.700 13.690 -21.026 1.00 23.55 58 MET B N 1
ATOM 1498 C CA . MET B 1 57 ? 8.380 13.182 -19.839 1.00 23.53 58 MET B CA 1
ATOM 1499 C C . MET B 1 57 ? 7.822 13.833 -18.580 1.00 27.55 58 MET B C 1
ATOM 1500 O O . MET B 1 57 ? 7.728 13.189 -17.528 1.00 23.21 58 MET B O 1
ATOM 1505 N N . ASP B 1 58 ? 7.463 15.110 -18.708 1.00 26.94 59 ASP B N 1
ATOM 1506 C CA . ASP B 1 58 ? 6.831 15.884 -17.638 1.00 31.54 59 ASP B CA 1
ATOM 1507 C C . ASP B 1 58 ? 5.568 15.224 -17.094 1.00 30.32 59 ASP B C 1
ATOM 1508 O O . ASP B 1 58 ? 5.190 15.455 -15.947 1.00 34.84 59 ASP B O 1
ATOM 1513 N N . ARG B 1 59 ? 4.904 14.422 -17.921 1.00 28.60 60 ARG B N 1
ATOM 1514 C CA . ARG B 1 59 ? 3.672 13.765 -17.505 1.00 29.87 60 ARG B CA 1
ATOM 1515 C C . ARG B 1 59 ? 3.968 12.506 -16.696 1.00 33.25 60 ARG B C 1
ATOM 1516 O O . ARG B 1 59 ? 3.128 12.044 -15.930 1.00 37.02 60 ARG B O 1
ATOM 1524 N N . PHE B 1 60 ? 5.162 11.949 -16.887 1.00 29.78 61 PHE B N 1
ATOM 1525 C CA . PHE B 1 60 ? 5.558 10.715 -16.221 1.00 28.42 61 PHE B CA 1
ATOM 1526 C C . PHE B 1 60 ? 6.322 10.974 -14.934 1.00 29.49 61 PHE B C 1
ATOM 1527 O O . PHE B 1 60 ? 6.237 10.201 -13.981 1.00 30.28 61 PHE B O 1
ATOM 1535 N N . VAL B 1 61 ? 7.092 12.053 -14.922 1.00 28.74 62 VAL B N 1
ATOM 1536 C CA . VAL B 1 61 ? 7.908 12.385 -13.763 1.00 29.34 62 VAL B CA 1
ATOM 1537 C C . VAL B 1 61 ? 7.615 13.808 -13.326 1.00 29.44 62 VAL B C 1
ATOM 1538 O O . VAL B 1 61 ? 7.629 14.725 -14.137 1.00 33.71 62 VAL B O 1
ATOM 1542 N N . GLU B 1 62 ? 7.333 13.988 -12.043 1.00 31.26 63 GLU B N 1
ATOM 1543 C CA . GLU B 1 62 ? 7.030 15.314 -11.528 1.00 38.49 63 GLU B CA 1
ATOM 1544 C C . GLU B 1 62 ? 8.306 16.130 -11.357 1.00 34.55 63 GLU B C 1
ATOM 1545 O O . GLU B 1 62 ? 9.031 15.967 -10.379 1.00 37.54 63 GLU B O 1
ATOM 1551 N N . VAL B 1 63 ? 8.577 16.998 -12.326 1.00 37.72 64 VAL B N 1
ATOM 1552 C CA . VAL B 1 63 ? 9.705 17.912 -12.240 1.00 40.26 64 VAL B CA 1
ATOM 1553 C C . VAL B 1 63 ? 9.156 19.330 -12.137 1.00 42.13 64 VAL B C 1
ATOM 1554 O O . VAL B 1 63 ? 8.515 19.825 -13.060 1.00 41.38 64 VAL B O 1
ATOM 1558 N N . LYS B 1 64 ? 9.390 19.973 -11.000 1.00 41.75 65 LYS B N 1
ATOM 1559 C CA . LYS B 1 64 ? 8.864 21.312 -10.779 1.00 41.09 65 LYS B CA 1
ATOM 1560 C C . LYS B 1 64 ? 9.577 22.308 -11.693 1.00 36.58 65 LYS B C 1
ATOM 1561 O O . LYS B 1 64 ? 10.786 22.214 -11.896 1.00 32.56 65 LYS B O 1
ATOM 1567 N N . PRO B 1 65 ? 8.817 23.253 -12.265 1.00 38.75 66 PRO B N 1
ATOM 1568 C CA . PRO B 1 65 ? 9.264 24.152 -13.337 1.00 38.31 66 PRO B CA 1
ATOM 1569 C C . PRO B 1 65 ? 10.609 24.848 -13.109 1.00 36.33 66 PRO B C 1
ATOM 1570 O O . PRO B 1 65 ? 11.355 25.031 -14.069 1.00 37.75 66 PRO B O 1
ATOM 1574 N N . TYR B 1 66 ? 10.920 25.229 -11.875 1.00 35.75 67 TYR B N 1
ATOM 1575 C CA . TYR B 1 66 ? 12.165 25.947 -11.611 1.00 34.24 67 TYR B CA 1
ATOM 1576 C C . TYR B 1 66 ? 13.411 25.046 -11.639 1.00 35.74 67 TYR B C 1
ATOM 1577 O O . TYR B 1 66 ? 14.533 25.536 -11.740 1.00 39.20 67 TYR B O 1
ATOM 1586 N N . LYS B 1 67 ? 13.218 23.732 -11.566 1.00 33.67 68 LYS B N 1
ATOM 1587 C CA . LYS B 1 67 ? 14.347 22.807 -11.629 1.00 34.33 68 LYS B CA 1
ATOM 1588 C C . LYS B 1 67 ? 14.422 22.062 -12.966 1.00 35.24 68 LYS B C 1
ATOM 1589 O O . LYS B 1 67 ? 15.347 21.276 -13.187 1.00 29.05 68 LYS B O 1
ATOM 1595 N N . ARG B 1 68 ? 13.459 22.313 -13.850 1.00 33.05 69 ARG B N 1
ATOM 1596 C CA . ARG B 1 68 ? 13.335 21.531 -15.084 1.00 34.38 69 ARG B CA 1
ATOM 1597 C C . ARG B 1 68 ? 14.539 21.642 -16.008 1.00 34.27 69 ARG B C 1
ATOM 1598 O O . ARG B 1 68 ? 15.156 20.628 -16.347 1.00 27.94 69 ARG B O 1
ATOM 1606 N N . THR B 1 69 ? 14.860 22.867 -16.417 1.00 33.55 70 THR B N 1
ATOM 1607 C CA . THR B 1 69 ? 15.955 23.109 -17.348 1.00 33.62 70 THR B CA 1
ATOM 1608 C C . THR B 1 69 ? 17.255 22.542 -16.806 1.00 33.13 70 THR B C 1
ATOM 1609 O O . THR B 1 69 ? 18.012 21.871 -17.515 1.00 33.48 70 THR B O 1
ATOM 1613 N N . ARG B 1 70 ? 17.490 22.808 -15.527 1.00 31.82 71 ARG B N 1
ATOM 1614 C CA . ARG B 1 70 ? 18.681 22.347 -14.847 1.00 33.98 71 ARG B CA 1
ATOM 1615 C C . ARG B 1 70 ? 18.744 20.825 -14.787 1.00 32.16 71 ARG B C 1
ATOM 1616 O O . 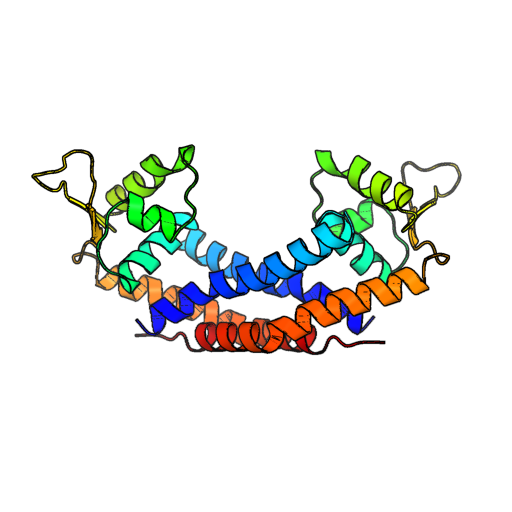ARG B 1 70 ? 19.807 20.236 -14.979 1.00 27.92 71 ARG B O 1
ATOM 1624 N N . THR B 1 71 ? 17.603 20.207 -14.505 1.00 25.27 72 THR B N 1
ATOM 1625 C CA . THR B 1 71 ? 17.518 18.755 -14.409 1.00 29.87 72 THR B CA 1
ATOM 1626 C C . THR B 1 71 ? 17.932 18.104 -15.730 1.00 30.43 72 THR B C 1
ATOM 1627 O O . THR B 1 71 ? 18.813 17.243 -15.760 1.00 25.91 72 THR B O 1
ATOM 1631 N N . TYR B 1 72 ? 17.314 18.520 -16.826 1.00 26.56 73 TYR B N 1
ATOM 1632 C CA . TYR B 1 72 ? 17.658 17.921 -18.114 1.00 27.98 73 TYR B CA 1
ATOM 1633 C C . TYR B 1 72 ? 19.057 18.326 -18.572 1.00 29.81 73 TYR B C 1
ATOM 1634 O O . TYR B 1 72 ? 19.800 17.496 -19.089 1.00 28.88 73 TYR B O 1
ATOM 1643 N N . ASN B 1 73 ? 19.430 19.588 -18.369 1.00 30.31 74 ASN B N 1
ATOM 1644 C CA . ASN B 1 73 ? 20.784 20.028 -18.697 1.00 33.12 74 ASN B CA 1
ATOM 1645 C C . ASN B 1 73 ? 21.831 19.193 -17.964 1.00 31.72 74 ASN B C 1
ATOM 1646 O O . ASN B 1 73 ? 22.893 18.910 -18.513 1.00 29.14 74 ASN B O 1
ATOM 1651 N N . ASN B 1 74 ? 21.532 18.796 -16.727 1.00 31.25 75 ASN B N 1
ATOM 1652 C CA . ASN B 1 74 ? 22.485 18.014 -15.955 1.00 29.87 75 ASN B CA 1
ATOM 1653 C C . ASN B 1 74 ? 22.578 16.599 -16.512 1.00 26.99 75 ASN B C 1
ATOM 1654 O O . ASN B 1 74 ? 23.664 16.052 -16.635 1.00 24.51 75 ASN B O 1
ATOM 1659 N N . LEU B 1 75 ? 21.436 16.015 -16.870 1.00 26.81 76 LEU B N 1
ATOM 1660 C CA . LEU B 1 75 ? 21.445 14.684 -17.476 1.00 28.23 76 LEU B CA 1
ATOM 1661 C C . LEU B 1 75 ? 22.261 14.677 -18.768 1.00 23.25 76 LEU B C 1
ATOM 1662 O O . LEU B 1 75 ? 22.935 13.693 -19.087 1.00 25.70 76 LEU B O 1
ATOM 1667 N N . VAL B 1 76 ? 22.203 15.785 -19.499 1.00 23.69 77 VAL B N 1
ATOM 1668 C CA . VAL B 1 76 ? 23.012 15.953 -20.699 1.00 27.45 77 VAL B CA 1
ATOM 1669 C C . VAL B 1 76 ? 24.503 16.027 -20.351 1.00 28.90 77 VAL B C 1
ATOM 1670 O O . VAL B 1 76 ? 25.335 15.403 -21.003 1.00 26.68 77 VAL B O 1
ATOM 1674 N N . GLU B 1 77 ? 24.838 16.784 -19.312 1.00 31.63 78 GLU B N 1
ATOM 1675 C CA . GLU B 1 77 ? 26.242 16.954 -18.926 1.00 32.57 78 GLU B CA 1
ATOM 1676 C C . GLU B 1 77 ? 26.862 15.685 -18.348 1.00 30.65 78 GLU B C 1
ATOM 1677 O O . GLU B 1 77 ? 28.054 15.440 -18.516 1.00 32.82 78 GLU B O 1
ATOM 1683 N N . LEU B 1 78 ? 26.053 14.877 -17.675 1.00 27.75 79 LEU B N 1
ATOM 1684 C CA . LEU B 1 78 ? 26.499 13.572 -17.203 1.00 28.11 79 LEU B CA 1
ATOM 1685 C C . LEU B 1 78 ? 26.572 12.564 -18.345 1.00 26.36 79 LEU B C 1
ATOM 1686 O O . LEU B 1 78 ? 26.961 11.409 -18.136 1.00 28.80 79 LEU B O 1
ATOM 1691 N N . GLU B 1 79 ? 26.156 13.011 -19.529 1.00 26.11 80 GLU B N 1
ATOM 1692 C CA . GLU B 1 79 ? 26.181 12.233 -20.770 1.00 24.95 80 GLU B CA 1
ATOM 1693 C C . GLU B 1 79 ? 25.203 11.058 -20.785 1.00 27.91 80 GLU B C 1
ATOM 1694 O O . GLU B 1 79 ? 25.315 10.157 -21.629 1.00 24.57 80 GLU B O 1
ATOM 1700 N N . TRP B 1 80 ? 24.235 11.079 -19.875 1.00 24.06 81 TRP B N 1
ATOM 1701 C CA . TRP B 1 80 ? 23.207 10.041 -19.832 1.00 22.24 81 TRP B CA 1
ATOM 1702 C C . TRP B 1 80 ? 22.251 10.157 -21.017 1.00 23.42 81 TRP B C 1
ATOM 1703 O O . TRP B 1 80 ? 21.802 9.154 -21.566 1.00 22.70 81 TRP B O 1
ATOM 1714 N N . ILE B 1 81 ? 21.912 11.391 -21.384 1.00 21.26 82 ILE B N 1
ATOM 1715 C CA . ILE B 1 81 ? 20.983 11.636 -22.486 1.00 21.89 82 ILE B CA 1
ATOM 1716 C C . ILE B 1 81 ? 21.553 12.661 -23.457 1.00 23.84 82 ILE B C 1
ATOM 1717 O O . ILE B 1 81 ? 22.556 13.318 -23.169 1.00 21.91 82 ILE B O 1
ATOM 1722 N N . TYR B 1 82 ? 20.926 12.769 -24.622 1.00 21.46 83 TYR B N 1
ATOM 1723 C CA . TYR B 1 82 ? 21.199 13.878 -25.519 1.00 21.90 83 TYR B CA 1
ATOM 1724 C C . TYR B 1 82 ? 19.889 14.391 -26.087 1.00 22.11 83 TYR B C 1
ATOM 1725 O O . TYR B 1 82 ? 18.868 13.706 -26.035 1.00 23.06 83 TYR B O 1
ATOM 1734 N N . LYS B 1 83 ? 19.916 15.604 -26.619 1.00 23.71 84 LYS B N 1
ATOM 1735 C CA . LYS B 1 83 ? 18.693 16.231 -27.099 1.00 24.77 84 LYS B CA 1
ATOM 1736 C C . LYS B 1 83 ? 18.649 16.268 -28.616 1.00 24.62 84 LYS B C 1
ATOM 1737 O O . LYS B 1 83 ? 19.680 16.350 -29.279 1.00 27.53 84 LYS B O 1
ATOM 1743 N N . GLU B 1 84 ? 17.435 16.190 -29.144 1.00 25.77 85 GLU B N 1
ATOM 1744 C CA . GLU B 1 84 ? 17.173 16.368 -30.561 1.00 29.57 85 GLU B CA 1
ATOM 1745 C C . GLU B 1 84 ? 16.070 17.406 -30.749 1.00 32.97 85 GLU B C 1
ATOM 1746 O O . GLU B 1 84 ? 15.085 17.412 -30.005 1.00 33.27 85 GLU B O 1
ATOM 1752 N N . ARG B 1 85 ? 16.240 18.276 -31.741 1.00 35.41 86 ARG B N 1
ATOM 1753 C CA . ARG B 1 85 ? 15.203 19.228 -32.132 1.00 42.45 86 ARG B CA 1
ATOM 1754 C C . ARG B 1 85 ? 14.482 18.758 -33.395 1.00 40.78 86 ARG B C 1
ATOM 1755 O O . ARG B 1 85 ? 15.088 18.709 -34.466 1.00 40.33 86 ARG B O 1
ATOM 1763 N N . PRO B 1 86 ? 13.191 18.396 -33.275 1.00 44.51 87 PRO B N 1
ATOM 1764 C CA . PRO B 1 86 ? 12.388 18.055 -34.459 1.00 40.79 87 PRO B CA 1
ATOM 1765 C C . PRO B 1 86 ? 12.338 19.215 -35.447 1.00 47.64 87 PRO B C 1
ATOM 1766 O O . PRO B 1 86 ? 12.102 20.358 -35.052 1.00 51.21 87 PRO B O 1
ATOM 1770 N N . VAL B 1 87 ? 12.559 18.913 -36.721 1.00 48.70 88 VAL B N 1
ATOM 1771 C CA . VAL B 1 87 ? 12.798 19.941 -37.727 1.00 48.39 88 VAL B CA 1
ATOM 1772 C C . VAL B 1 87 ? 11.528 20.732 -38.080 1.00 49.59 88 VAL B C 1
ATOM 1773 O O . VAL B 1 87 ? 11.609 21.810 -38.667 1.00 53.39 88 VAL B O 1
ATOM 1777 N N . ASP B 1 88 ? 10.358 20.221 -37.708 1.00 48.42 89 ASP B N 1
ATOM 1778 C CA . ASP B 1 88 ? 9.132 20.996 -37.894 1.00 53.34 89 ASP B CA 1
ATOM 1779 C C . ASP B 1 88 ? 8.393 21.263 -36.582 1.00 54.05 89 ASP B C 1
ATOM 1780 O O . ASP B 1 88 ? 7.192 21.017 -36.483 1.00 55.93 89 ASP B O 1
ATOM 1785 N N . ASP B 1 89 ? 9.114 21.767 -35.582 1.00 54.80 90 ASP B N 1
ATOM 1786 C CA . ASP B 1 89 ? 8.498 22.173 -34.321 1.00 55.48 90 ASP B CA 1
ATOM 1787 C C . ASP B 1 89 ? 9.406 23.123 -33.537 1.00 59.05 90 ASP B C 1
ATOM 1788 O O . ASP B 1 89 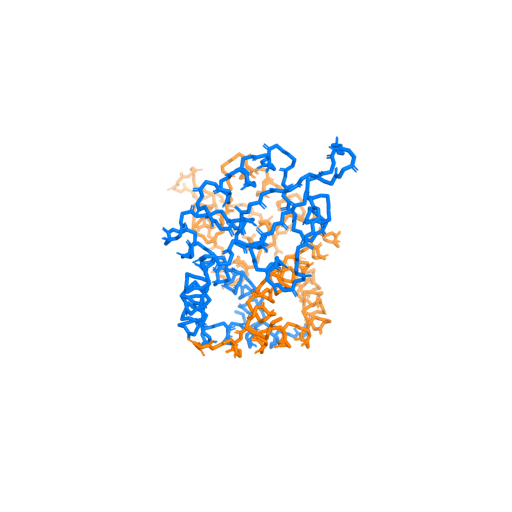? 8.927 23.937 -32.746 1.00 61.11 90 ASP B O 1
ATOM 1793 N N . GLU B 1 90 ? 10.713 22.999 -33.763 1.00 57.46 91 GLU B N 1
ATOM 1794 C CA . GLU B 1 90 ? 11.767 23.828 -33.152 1.00 59.44 91 GLU B CA 1
ATOM 1795 C C . GLU B 1 90 ? 11.672 24.067 -31.632 1.00 56.17 91 GLU B C 1
ATOM 1796 O O . GLU B 1 90 ? 12.694 24.034 -30.945 1.00 56.61 91 GLU B O 1
ATOM 1802 N N . ARG B 1 91 ? 10.472 24.302 -31.104 1.00 56.81 92 ARG B N 1
ATOM 1803 C CA . ARG B 1 91 ? 10.306 24.561 -29.675 1.00 56.08 92 ARG B CA 1
ATOM 1804 C C . ARG B 1 91 ? 9.957 23.276 -28.926 1.00 52.37 92 ARG B C 1
ATOM 1805 O O . ARG B 1 91 ? 9.587 23.295 -27.753 1.00 54.64 92 ARG B O 1
ATOM 1813 N N . THR B 1 92 ? 10.069 22.157 -29.627 1.00 49.44 93 THR B N 1
ATOM 1814 C CA . THR B 1 92 ? 9.919 20.847 -29.019 1.00 47.51 93 THR B CA 1
ATOM 1815 C C . THR B 1 92 ? 11.306 20.241 -28.854 1.00 41.36 93 THR B C 1
ATOM 1816 O O . THR B 1 92 ? 12.138 20.341 -29.753 1.00 42.46 93 THR B O 1
ATOM 1820 N N . VAL B 1 93 ? 11.570 19.650 -27.693 1.00 32.69 94 VAL B N 1
ATOM 1821 C CA . VAL B 1 93 ? 12.851 18.997 -27.460 1.00 34.69 94 VAL B CA 1
ATOM 1822 C C . VAL B 1 93 ? 12.658 17.508 -27.243 1.00 31.71 94 VAL B C 1
ATOM 1823 O O . VAL B 1 93 ? 11.911 17.095 -26.361 1.00 25.26 94 VAL B O 1
ATOM 1827 N N . ILE B 1 94 ? 13.318 16.700 -28.067 1.00 31.13 95 ILE B N 1
ATOM 1828 C CA . ILE B 1 94 ? 13.241 15.250 -27.921 1.00 26.74 95 ILE B CA 1
ATOM 1829 C C . ILE B 1 94 ? 14.500 14.749 -27.234 1.00 26.34 95 ILE B C 1
ATOM 1830 O O . ILE B 1 94 ? 15.610 15.098 -27.636 1.00 25.48 95 ILE B O 1
ATOM 1835 N N . ILE B 1 95 ? 14.336 13.945 -26.192 1.00 24.35 96 ILE B N 1
ATOM 1836 C CA . ILE B 1 95 ? 15.503 13.419 -25.506 1.00 23.28 96 ILE B CA 1
ATOM 1837 C C . ILE B 1 95 ? 15.657 11.927 -25.770 1.00 20.75 96 ILE B C 1
ATOM 1838 O O . ILE B 1 95 ? 14.675 11.194 -25.875 1.00 22.36 96 ILE B O 1
ATOM 1843 N N . HIS B 1 96 ? 16.910 11.501 -25.859 1.00 22.62 97 HIS B N 1
ATOM 1844 C CA . HIS B 1 96 ? 17.283 10.116 -26.129 1.00 24.16 97 HIS B CA 1
ATOM 1845 C C . HIS B 1 96 ? 18.314 9.645 -25.131 1.00 20.90 97 HIS B C 1
ATOM 1846 O O . HIS B 1 96 ? 19.190 10.407 -24.759 1.00 22.25 97 HIS B O 1
ATOM 1853 N N . PHE B 1 97 ? 18.237 8.380 -24.737 1.00 20.26 98 PHE B N 1
ATOM 1854 C CA . PHE B 1 97 ? 19.313 7.776 -23.967 1.00 23.07 98 PHE B CA 1
ATOM 1855 C C . PHE B 1 97 ? 20.565 7.737 -24.827 1.00 23.05 98 PHE B C 1
ATOM 1856 O O . PHE B 1 97 ? 20.506 7.413 -26.012 1.00 20.33 98 PHE B O 1
ATOM 1864 N N . ASN B 1 98 ? 21.697 8.087 -24.231 1.00 21.95 99 ASN B N 1
ATOM 1865 C CA . ASN B 1 98 ? 22.976 7.990 -24.913 1.00 20.53 99 ASN B CA 1
ATOM 1866 C C . ASN B 1 98 ? 23.483 6.549 -24.851 1.00 22.42 99 ASN B C 1
ATOM 1867 O O . ASN B 1 98 ? 23.940 6.091 -23.803 1.00 23.89 99 ASN B O 1
ATOM 1872 N N . GLU B 1 99 ? 23.406 5.841 -25.978 1.00 22.17 100 GLU B N 1
ATOM 1873 C CA . GLU B 1 99 ? 23.740 4.417 -26.033 1.00 22.92 100 GLU B CA 1
ATOM 1874 C C . GLU B 1 99 ? 25.200 4.127 -25.711 1.00 26.45 100 GLU B C 1
ATOM 1875 O O . GLU B 1 99 ? 25.561 2.988 -25.385 1.00 28.32 100 GLU B O 1
ATOM 1881 N N . LYS B 1 100 ? 26.033 5.154 -25.824 1.00 23.93 101 LYS B N 1
ATOM 1882 C CA . LYS B 1 100 ? 27.445 5.050 -25.470 1.00 25.23 101 LYS B CA 1
ATOM 1883 C C . LYS B 1 100 ? 27.591 4.675 -23.996 1.00 27.71 101 LYS B C 1
ATOM 1884 O O . LYS B 1 100 ? 28.616 4.134 -23.586 1.00 25.93 101 LYS B O 1
ATOM 1890 N N . LEU B 1 101 ? 26.560 4.976 -23.210 1.00 25.59 102 LEU B N 1
ATOM 1891 C CA . LEU B 1 101 ? 26.560 4.681 -21.777 1.00 24.25 102 LEU B CA 1
ATOM 1892 C C . LEU B 1 101 ? 25.749 3.433 -21.428 1.00 27.97 102 LEU B C 1
ATOM 1893 O O . LEU B 1 101 ? 25.235 3.309 -20.313 1.00 25.60 102 LEU B O 1
ATOM 1898 N N . GLN B 1 102 ? 25.655 2.500 -22.373 1.00 26.17 103 GLN B N 1
ATOM 1899 C CA . GLN B 1 102 ? 24.992 1.218 -22.135 1.00 23.93 103 GLN B CA 1
ATOM 1900 C C . GLN B 1 102 ? 25.541 0.450 -20.920 1.00 29.43 103 GLN B C 1
ATOM 1901 O O . GLN B 1 102 ? 24.775 -0.071 -20.110 1.00 25.44 103 GLN B O 1
ATOM 1907 N N . GLN B 1 103 ? 26.862 0.360 -20.803 1.00 28.56 104 GLN B N 1
ATOM 1908 C CA . GLN B 1 103 ? 27.466 -0.358 -19.688 1.00 27.97 104 GLN B CA 1
ATOM 1909 C C . GLN B 1 103 ? 27.167 0.317 -18.353 1.00 27.79 104 GLN B C 1
ATOM 1910 O O . GLN B 1 103 ? 26.922 -0.354 -17.350 1.00 25.01 104 GLN B O 1
ATOM 1916 N N . GLU B 1 104 ? 27.190 1.644 -18.346 1.00 25.74 105 GLU B N 1
ATOM 1917 C CA . GLU B 1 104 ? 26.872 2.403 -17.146 1.00 27.30 105 GLU B CA 1
ATOM 1918 C C . GLU B 1 104 ? 25.409 2.172 -16.751 1.00 24.69 105 GLU B C 1
ATOM 1919 O O . GLU B 1 104 ? 25.082 2.056 -15.566 1.00 23.24 105 GLU B O 1
ATOM 1925 N N . LYS B 1 105 ? 24.536 2.073 -17.749 1.00 20.60 106 LYS B N 1
ATOM 1926 C CA . LYS B 1 105 ? 23.124 1.794 -17.470 1.00 19.41 106 LYS B CA 1
ATOM 1927 C C . LYS B 1 105 ? 22.990 0.460 -16.750 1.00 22.92 106 LYS B C 1
ATOM 1928 O O . LYS B 1 105 ? 22.287 0.350 -15.749 1.00 20.89 106 LYS B O 1
ATOM 1934 N N . VAL B 1 106 ? 23.686 -0.558 -17.247 1.00 21.98 107 VAL B N 1
ATOM 1935 C CA . VAL B 1 106 ? 23.596 -1.871 -16.629 1.00 20.87 107 VAL B CA 1
ATOM 1936 C C . VAL B 1 106 ? 24.138 -1.802 -15.203 1.00 24.06 107 VAL B C 1
ATOM 1937 O O . VAL B 1 106 ? 23.552 -2.373 -14.281 1.00 20.09 107 VAL B O 1
ATOM 1941 N N . GLU B 1 107 ? 25.234 -1.069 -15.020 1.00 24.01 108 GLU B N 1
ATOM 1942 C CA . GLU B 1 107 ? 25.841 -0.918 -13.693 1.00 23.51 108 GLU B CA 1
ATOM 1943 C C . GLU B 1 107 ? 24.890 -0.255 -12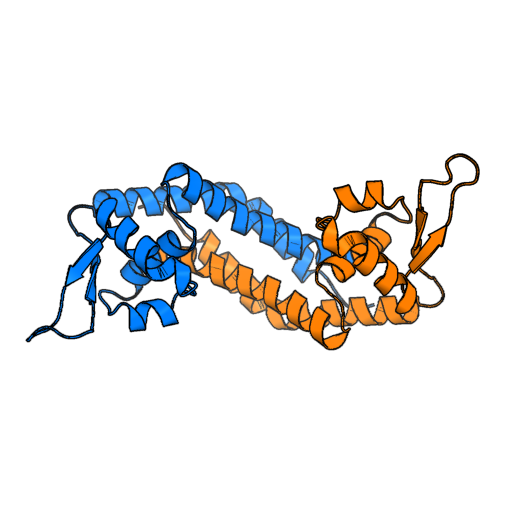.706 1.00 23.14 108 GLU B C 1
ATOM 1944 O O . GLU B 1 107 ? 24.784 -0.659 -11.550 1.00 19.41 108 GLU B O 1
ATOM 1950 N N . LEU B 1 108 ? 24.206 0.777 -13.164 1.00 19.42 109 LEU B N 1
ATOM 1951 C CA . LEU B 1 108 ? 23.277 1.492 -12.300 1.00 21.80 109 LEU B CA 1
ATOM 1952 C C . LEU B 1 108 ? 22.109 0.589 -11.919 1.00 22.07 109 LEU B C 1
ATOM 1953 O O . LEU B 1 108 ? 21.730 0.513 -10.748 1.00 18.73 109 LEU B O 1
ATOM 1958 N N . LEU B 1 109 ? 21.544 -0.106 -12.901 1.00 20.37 110 LEU B N 1
ATOM 1959 C CA . LEU B 1 109 ? 20.415 -0.980 -12.621 1.00 22.17 110 LEU B CA 1
ATOM 1960 C C . LEU B 1 109 ? 20.839 -2.098 -11.681 1.00 19.58 110 LEU B C 1
ATOM 1961 O O . LEU B 1 109 ? 20.067 -2.511 -10.813 1.00 18.95 110 LEU B O 1
ATOM 1966 N N . ASN B 1 110 ? 22.070 -2.586 -11.836 1.00 19.54 111 ASN B N 1
ATOM 1967 C CA . ASN B 1 110 ? 22.563 -3.616 -10.932 1.00 21.89 111 ASN B CA 1
ATOM 1968 C C . ASN B 1 110 ? 22.743 -3.077 -9.527 1.00 19.80 111 ASN B C 1
ATOM 1969 O O . ASN B 1 110 ? 22.487 -3.783 -8.555 1.00 22.34 111 ASN B O 1
ATOM 1974 N N . PHE B 1 111 ? 23.184 -1.833 -9.411 1.00 18.71 112 PHE B N 1
ATOM 1975 C CA . PHE B 1 111 ? 23.318 -1.252 -8.085 1.00 21.05 112 PHE B CA 1
ATOM 1976 C C . PHE B 1 111 ? 21.941 -1.088 -7.426 1.00 21.75 112 PHE B C 1
ATOM 1977 O O . PHE B 1 111 ? 21.770 -1.332 -6.226 1.00 19.50 112 PHE B O 1
ATOM 1985 N N . ILE B 1 112 ? 20.963 -0.656 -8.207 1.00 18.78 113 ILE B N 1
ATOM 1986 C CA . ILE B 1 112 ? 19.633 -0.455 -7.644 1.00 17.04 113 ILE B CA 1
ATOM 1987 C C . ILE B 1 112 ? 19.114 -1.808 -7.190 1.00 18.00 113 ILE B C 1
ATOM 1988 O O . ILE B 1 112 ? 18.551 -1.925 -6.103 1.00 16.43 113 ILE B O 1
ATOM 1993 N N . SER B 1 113 ? 19.338 -2.834 -8.005 1.00 13.94 114 SER B N 1
ATOM 1994 C CA . SER B 1 113 ? 18.988 -4.191 -7.626 1.00 16.98 114 SER B CA 1
ATOM 1995 C C . SER B 1 113 ? 19.610 -4.569 -6.278 1.00 19.48 114 SER B C 1
ATOM 1996 O O . SER B 1 113 ? 18.939 -5.158 -5.423 1.00 17.52 114 SER B O 1
ATOM 1999 N N . ASP B 1 114 ? 20.894 -4.241 -6.105 1.00 19.28 115 ASP B N 1
ATOM 2000 C CA . ASP B 1 114 ? 21.602 -4.506 -4.842 1.00 20.94 115 ASP B CA 1
ATOM 2001 C C . ASP B 1 114 ? 20.927 -3.824 -3.670 1.00 16.19 115 ASP B C 1
ATOM 2002 O O . ASP B 1 114 ? 20.737 -4.420 -2.618 1.00 19.16 115 ASP B O 1
ATOM 2007 N N . ALA B 1 115 ? 20.604 -2.550 -3.840 1.00 18.23 116 ALA B N 1
ATOM 2008 C CA . ALA B 1 115 ? 20.034 -1.771 -2.761 1.00 17.84 116 ALA B CA 1
ATOM 2009 C C . ALA B 1 115 ? 18.663 -2.323 -2.407 1.00 19.19 116 ALA B C 1
ATOM 2010 O O . ALA B 1 115 ? 18.287 -2.343 -1.248 1.00 18.66 116 ALA B O 1
ATOM 2012 N N . ILE B 1 116 ? 17.925 -2.775 -3.419 1.00 15.98 117 ILE B N 1
ATOM 2013 C CA . ILE B 1 116 ? 16.609 -3.356 -3.165 1.00 14.01 117 ILE B CA 1
ATOM 2014 C C . ILE B 1 116 ? 16.769 -4.668 -2.421 1.00 19.10 117 ILE B C 1
ATOM 2015 O O . ILE B 1 116 ? 16.042 -4.948 -1.471 1.00 19.26 117 ILE B O 1
ATOM 2020 N N . ALA B 1 117 ? 17.754 -5.457 -2.843 1.00 16.16 118 ALA B N 1
ATOM 2021 C CA . ALA B 1 117 ? 17.968 -6.779 -2.268 1.00 18.35 118 ALA B CA 1
ATOM 2022 C C . ALA B 1 117 ? 18.372 -6.673 -0.801 1.00 18.21 118 ALA B C 1
ATOM 2023 O O . ALA B 1 117 ? 17.985 -7.506 0.022 1.00 18.52 118 ALA B O 1
ATOM 2025 N N . SER B 1 118 ? 19.142 -5.641 -0.472 1.00 17.46 119 SER B N 1
ATOM 2026 C CA . SER B 1 118 ? 19.587 -5.482 0.910 1.00 19.03 119 SER B CA 1
ATOM 2027 C C . SER B 1 118 ? 18.433 -5.060 1.829 1.00 18.23 119 SER B C 1
ATOM 2028 O O . SER B 1 118 ? 18.543 -5.170 3.043 1.00 19.29 119 SER B O 1
ATOM 2031 N N . ARG B 1 119 ? 17.331 -4.599 1.235 1.00 16.54 120 ARG B N 1
ATOM 2032 C CA . ARG B 1 119 ? 16.185 -4.098 1.990 1.00 22.07 120 ARG B CA 1
ATOM 2033 C C . ARG B 1 119 ? 14.960 -5.004 1.887 1.00 18.94 120 ARG B C 1
ATOM 2034 O O . ARG B 1 119 ? 13.967 -4.764 2.554 1.00 16.51 120 ARG B O 1
ATOM 2042 N N . ALA B 1 120 ? 15.031 -6.033 1.046 1.00 17.07 121 ALA B N 1
ATOM 2043 C CA . ALA B 1 120 ? 13.830 -6.749 0.613 1.00 15.80 121 ALA B CA 1
ATOM 2044 C C . ALA B 1 120 ? 13.095 -7.421 1.765 1.00 20.99 121 ALA B C 1
ATOM 2045 O O . ALA B 1 120 ? 11.867 -7.343 1.849 1.00 17.36 121 ALA B O 1
ATOM 2047 N N . THR B 1 121 ? 13.843 -8.074 2.650 1.00 18.03 122 THR B N 1
ATOM 2048 C CA . THR B 1 121 ? 13.253 -8.787 3.772 1.00 20.32 122 THR B CA 1
ATOM 2049 C C . THR B 1 121 ? 12.567 -7.823 4.737 1.00 19.82 122 THR B C 1
ATOM 2050 O O . THR B 1 121 ? 11.441 -8.072 5.173 1.00 18.00 122 THR B O 1
ATOM 2054 N N . ALA B 1 122 ? 13.247 -6.723 5.046 1.00 17.12 123 ALA B N 1
ATOM 2055 C CA . ALA B 1 122 ? 12.699 -5.701 5.933 1.00 19.40 123 ALA B CA 1
ATOM 2056 C C . ALA B 1 122 ? 11.445 -5.054 5.329 1.00 16.41 123 ALA B C 1
ATOM 2057 O O . ALA B 1 122 ? 10.454 -4.829 6.035 1.00 16.00 123 ALA B O 1
ATOM 2059 N N . MET B 1 123 ? 11.475 -4.768 4.030 1.00 12.23 124 MET B N 1
ATOM 2060 C CA . MET B 1 123 ? 10.298 -4.164 3.396 1.00 15.85 124 MET B CA 1
ATOM 2061 C C . MET B 1 123 ? 9.087 -5.092 3.437 1.00 17.05 124 MET B C 1
ATOM 2062 O O . MET B 1 123 ? 7.979 -4.654 3.728 1.00 12.83 124 MET B O 1
ATOM 2067 N N . GLN B 1 124 ? 9.296 -6.375 3.164 1.00 15.15 125 GLN B N 1
ATOM 2068 C CA . GLN B 1 124 ? 8.188 -7.326 3.214 1.00 14.95 125 GLN B CA 1
ATOM 2069 C C . GLN B 1 124 ? 7.681 -7.491 4.643 1.00 14.25 125 GLN B C 1
ATOM 2070 O O . GLN B 1 124 ? 6.477 -7.601 4.867 1.00 13.56 125 GLN B O 1
ATOM 2076 N N . ASN B 1 125 ? 8.600 -7.518 5.609 1.00 14.15 126 ASN B N 1
ATOM 2077 C CA . ASN B 1 125 ? 8.230 -7.617 7.016 1.00 15.90 126 ASN B CA 1
ATOM 2078 C C . ASN B 1 125 ? 7.375 -6.417 7.409 1.00 15.92 126 ASN B C 1
ATOM 2079 O O . ASN B 1 125 ? 6.349 -6.556 8.078 1.00 15.15 126 ASN B O 1
ATOM 2084 N N . SER B 1 126 ? 7.760 -5.236 6.938 1.00 14.34 127 SER B N 1
ATOM 2085 C CA . SER B 1 126 ? 6.965 -4.041 7.201 1.00 11.78 127 SER B CA 1
ATOM 2086 C C . SER B 1 126 ? 5.589 -4.111 6.551 1.00 13.05 127 SER B C 1
ATOM 2087 O O . SER B 1 126 ? 4.577 -3.802 7.189 1.00 14.60 127 SER B O 1
ATOM 2090 N N . LEU B 1 127 ? 5.555 -4.487 5.275 1.00 13.06 128 LEU B N 1
ATOM 2091 C CA . LEU B 1 127 ? 4.285 -4.583 4.579 1.00 13.23 128 LEU B CA 1
ATOM 2092 C C . LEU B 1 127 ? 3.401 -5.657 5.225 1.00 15.65 128 LEU B C 1
ATOM 2093 O O . LEU B 1 127 ? 2.193 -5.479 5.288 1.00 14.79 128 LEU B O 1
ATOM 2098 N N . ASN B 1 128 ? 3.986 -6.756 5.702 1.00 14.49 129 ASN B N 1
ATOM 2099 C CA . ASN B 1 128 ? 3.204 -7.747 6.471 1.00 16.99 129 ASN B CA 1
ATOM 2100 C C . ASN B 1 128 ? 2.540 -7.129 7.702 1.00 17.37 129 ASN B C 1
ATOM 2101 O O . ASN B 1 128 ? 1.365 -7.370 7.973 1.00 16.63 129 ASN B O 1
ATOM 2106 N N . ALA B 1 129 ? 3.298 -6.325 8.440 1.00 15.23 130 ALA B N 1
ATOM 2107 C CA . ALA B 1 129 ? 2.770 -5.652 9.629 1.00 17.35 130 ALA B CA 1
ATOM 2108 C C . ALA B 1 129 ? 1.650 -4.676 9.265 1.00 15.89 130 ALA B C 1
ATOM 2109 O O . ALA B 1 129 ? 0.614 -4.621 9.939 1.00 12.39 130 ALA B O 1
ATOM 2111 N N . ILE B 1 130 ? 1.859 -3.920 8.187 1.00 16.47 131 ILE B N 1
ATOM 2112 C CA . ILE B 1 130 ? 0.844 -2.998 7.681 1.00 15.23 131 ILE B CA 1
ATOM 2113 C C . ILE B 1 130 ? -0.443 -3.724 7.301 1.00 14.12 131 ILE B C 1
ATOM 2114 O O . ILE B 1 130 ? -1.538 -3.324 7.697 1.00 14.47 131 ILE B O 1
ATOM 2119 N N . ILE B 1 131 ? -0.307 -4.813 6.546 1.00 15.63 132 ILE B N 1
ATOM 2120 C CA . ILE B 1 131 ? -1.478 -5.483 6.000 1.00 15.56 132 ILE B CA 1
ATOM 2121 C C . ILE B 1 131 ? -2.207 -6.245 7.102 1.00 15.52 132 ILE B C 1
ATOM 2122 O O . ILE B 1 131 ? -3.408 -6.491 7.004 1.00 17.51 132 ILE B O 1
ATOM 2127 N N . ALA B 1 132 ? -1.494 -6.525 8.187 1.00 16.00 133 ALA B N 1
ATOM 2128 C CA . ALA B 1 132 ? -2.064 -7.263 9.311 1.00 18.89 133 ALA B CA 1
ATOM 2129 C C . ALA B 1 132 ? -3.004 -6.405 10.172 1.00 18.96 133 ALA B C 1
ATOM 2130 O O . ALA B 1 132 ? -3.751 -6.941 10.994 1.00 18.90 133 ALA B O 1
ATOM 2132 N N . VAL B 1 133 ? -2.948 -5.087 9.983 1.00 15.38 134 VAL B N 1
ATOM 2133 C CA . VAL B 1 133 ? -3.845 -4.146 10.650 1.00 17.58 134 VAL B CA 1
ATOM 2134 C C . VAL B 1 133 ? -5.294 -4.526 10.363 1.00 20.37 134 VAL B C 1
ATOM 2135 O O . VAL B 1 133 ? -5.645 -4.839 9.222 1.00 19.09 134 VAL B O 1
ATOM 2139 N N . HIS B 1 134 ? -6.129 -4.522 11.399 1.00 21.55 135 HIS B N 1
ATOM 2140 C CA . HIS B 1 134 ? -7.521 -4.915 11.232 1.00 23.65 135 HIS B CA 1
ATOM 2141 C C . HIS B 1 134 ? -8.476 -4.123 12.127 1.00 24.47 135 HIS B C 1
ATOM 2142 O O . HIS B 1 134 ? -8.068 -3.398 13.039 1.00 26.33 135 HIS B O 1
ATOM 2149 N N . HIS B 1 135 ? -9.761 -4.288 11.850 1.00 26.66 136 HIS B N 1
ATOM 2150 C CA . HIS B 1 135 ? -10.810 -3.689 12.658 1.00 32.24 136 HIS B CA 1
ATOM 2151 C C . HIS B 1 135 ? -10.830 -4.149 14.110 1.00 38.12 136 HIS B C 1
ATOM 2152 O O . HIS B 1 135 ? -10.447 -5.282 14.426 1.00 35.40 136 HIS B O 1
ATOM 2159 N N . HIS B 1 136 ? -11.298 -3.255 14.983 1.00 38.82 137 HIS B N 1
ATOM 2160 C CA . HIS B 1 136 ? -11.668 -3.617 16.348 1.00 42.30 137 HIS B CA 1
ATOM 2161 C C . HIS B 1 136 ? -12.775 -2.702 16.889 1.00 41.55 137 HIS B C 1
ATOM 2162 O O . HIS B 1 136 ? -13.471 -2.014 16.127 1.00 38.10 137 HIS B O 1
#